Protein AF-A0A7J6R0K9-F1 (afdb_monomer)

Nearest PDB structures (foldseek):
  8i7r-assembly1_D5  TM=3.489E-01  e=8.851E+00  Mus musculus
  5nl1-assembly2_E  TM=2.745E-01  e=6.051E+00  Mus musculus

Radius of gyration: 22.39 Å; Cα contacts (8 Å, |Δi|>4): 127; chains: 1; bounding box: 61×30×69 Å

Sequence (198 aa):
VNQLEDTFRRAHLPITIKRLNIEKNDFPLGCPVARGTPTFVLYRGYSPKPEKLAEFRPRDIVDRIRTDLLHEHPGITLSEHLIRKWEGMVNQVSQRFQLLSQLIMWNTELEKSQMVLAGVSSSAPEAVRAMGKYLVMASSGDDKELFTTVVSEIMSADMKRTDLLDENIKYLNKEVMLAQRKRVFAGVILPVGTGDEC

Foldseek 3Di:
DLQVQVLCVVLVPPDDDDDDDVVVVPDDPQPDDDPDPPKDWADDPPDPHIDTDPDDQLVVVLVCCVPPVCVVPVVDDDDPVSNVVSVVVNVLVVLLVVLLVLLLVLVLLLVVLVCVVVVHDDDDDDPQPPPQPPPDDDDDDVSSSSSSVSNVVSVVVVVPDSDHSVVSSVVSVVSSVVSNVSSVVSVVVPPPDPPPDD

pLDDT: mean 77.6, std 16.26, range [36.72, 96.81]

Organism: Perkinsus olseni (NCBI:txid32597)

Secondary structure (DSSP, 8-state):
-HHHHHHHHHTT-S-------GGGT-PPTTPPPPSSSS--EE--TT-SS-EE-SS--HHHHHHHIIIIITTT-TT-PPPHHHHHHHHHHHHHHHHHHHHHHHHHHHHHHHHHHHHHHTTPPP---GGGTTSGGGT--S--HHHHHHHHHHHHHHHHHHHT----HHHHHHHHHHHHHHHHHHHHHHHHHS--------

Solvent-accessible surface area (backbone atoms only — not comparable to full-atom values): 12311 Å² total; per-residue (Å²): 106,60,48,56,50,56,49,27,61,77,68,68,46,100,65,83,85,82,89,77,51,75,92,73,65,69,69,61,91,74,61,74,90,70,93,60,84,87,67,54,70,49,75,62,86,88,55,92,69,57,46,70,50,92,68,91,46,69,58,61,54,55,51,41,50,60,59,58,60,36,64,77,35,87,91,60,80,83,52,70,69,58,54,53,50,55,58,50,47,43,56,49,52,54,50,42,52,52,40,51,53,47,34,40,50,32,48,40,55,34,51,55,53,50,32,62,76,68,72,54,82,89,83,83,76,85,84,65,69,83,77,43,81,8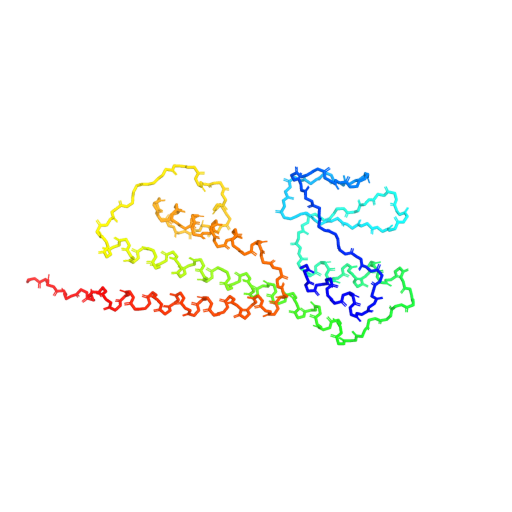5,77,75,78,91,68,59,78,68,57,48,53,52,44,28,51,44,45,52,53,53,50,56,57,56,71,69,60,82,65,42,63,68,58,46,44,54,49,41,53,51,51,32,55,50,36,48,50,53,34,54,53,53,56,67,70,46,72,78,74,78,82,84,75,135

Structure (mmCIF, N/CA/C/O backbone):
data_AF-A0A7J6R0K9-F1
#
_entry.id   AF-A0A7J6R0K9-F1
#
loop_
_atom_site.group_PDB
_atom_site.id
_atom_site.type_symbol
_atom_site.label_atom_id
_atom_site.label_alt_id
_atom_site.label_comp_id
_atom_site.label_asym_id
_atom_site.label_entity_id
_atom_site.label_seq_id
_atom_site.pdbx_PDB_ins_code
_atom_site.Cartn_x
_atom_site.Cartn_y
_atom_site.Cartn_z
_atom_site.occupancy
_atom_site.B_iso_or_equiv
_atom_site.auth_seq_id
_atom_site.auth_comp_id
_atom_site.auth_asym_id
_atom_site.auth_atom_id
_atom_site.pdbx_PDB_model_num
ATOM 1 N N . VAL A 1 1 ? -2.757 -1.407 5.204 1.00 84.00 1 VAL A N 1
ATOM 2 C CA . VAL A 1 1 ? -3.781 -2.354 5.718 1.00 84.00 1 VAL A CA 1
ATOM 3 C C . VAL A 1 1 ? -3.148 -3.531 6.450 1.00 84.00 1 VAL A C 1
ATOM 5 O O . VAL A 1 1 ? -3.347 -3.596 7.651 1.00 84.00 1 VAL A O 1
ATOM 8 N N . ASN A 1 2 ? -2.333 -4.380 5.804 1.00 89.06 2 ASN A N 1
ATOM 9 C CA . ASN A 1 2 ? -1.713 -5.558 6.452 1.00 89.06 2 ASN A CA 1
ATOM 10 C C . ASN A 1 2 ? -0.978 -5.210 7.757 1.00 89.06 2 ASN A C 1
ATOM 12 O O . ASN A 1 2 ? -1.174 -5.860 8.776 1.00 89.06 2 ASN A O 1
ATOM 16 N N . GLN A 1 3 ? -0.205 -4.118 7.748 1.00 90.19 3 GLN A N 1
ATOM 17 C CA . GLN A 1 3 ? 0.494 -3.634 8.940 1.00 90.19 3 GLN A CA 1
ATOM 18 C C . GLN A 1 3 ? -0.451 -3.246 10.088 1.00 90.19 3 GLN A C 1
ATOM 20 O O . GLN A 1 3 ? -0.129 -3.505 11.245 1.00 90.19 3 GLN A O 1
ATOM 25 N N . LEU A 1 4 ? -1.601 -2.628 9.793 1.00 89.00 4 LEU A N 1
ATOM 26 C CA . LEU A 1 4 ? -2.586 -2.271 10.821 1.00 89.00 4 LEU A CA 1
ATOM 27 C C . LEU A 1 4 ? -3.203 -3.534 11.419 1.00 89.00 4 LEU A C 1
ATOM 29 O O . LEU A 1 4 ? -3.254 -3.662 12.633 1.00 89.00 4 LEU A O 1
ATOM 33 N N . GLU A 1 5 ? -3.587 -4.488 10.573 1.00 89.50 5 GLU A N 1
ATOM 34 C CA . GLU A 1 5 ? -4.171 -5.755 11.009 1.00 89.50 5 GLU A CA 1
ATOM 35 C C . GLU A 1 5 ? -3.209 -6.570 11.890 1.00 89.50 5 GLU A C 1
ATOM 37 O O . GLU A 1 5 ? -3.594 -7.026 12.965 1.00 89.50 5 GLU A O 1
ATOM 42 N N . ASP A 1 6 ? -1.937 -6.692 11.488 1.00 90.75 6 ASP A N 1
ATOM 43 C CA . ASP A 1 6 ? -0.892 -7.316 12.311 1.00 90.75 6 ASP A CA 1
ATOM 44 C C . ASP A 1 6 ? -0.743 -6.606 13.662 1.00 90.75 6 ASP A C 1
ATOM 46 O O . ASP A 1 6 ? -0.650 -7.246 14.710 1.00 90.75 6 ASP A O 1
ATOM 50 N N . THR A 1 7 ? -0.788 -5.275 13.650 1.00 89.38 7 THR A N 1
ATOM 51 C CA . THR A 1 7 ? -0.631 -4.477 14.862 1.00 89.38 7 THR A CA 1
ATOM 52 C C . THR A 1 7 ? -1.823 -4.629 15.811 1.00 89.38 7 THR A C 1
ATOM 54 O O . THR A 1 7 ? -1.618 -4.792 17.011 1.00 89.38 7 THR A O 1
ATOM 57 N N . PHE A 1 8 ? -3.053 -4.645 15.291 1.00 89.44 8 PHE A N 1
ATOM 58 C CA . PHE A 1 8 ? -4.262 -4.878 16.087 1.00 89.44 8 PHE A CA 1
ATOM 59 C C . PHE A 1 8 ? -4.249 -6.265 16.719 1.00 89.44 8 PHE A C 1
ATOM 61 O O . PHE A 1 8 ? -4.521 -6.395 17.909 1.00 89.44 8 PHE A O 1
ATOM 68 N N . ARG A 1 9 ? -3.853 -7.284 15.947 1.00 89.44 9 ARG A N 1
ATOM 69 C CA . ARG A 1 9 ? -3.738 -8.665 16.422 1.00 89.44 9 ARG A CA 1
ATOM 70 C C . ARG A 1 9 ? -2.738 -8.786 17.571 1.00 89.44 9 ARG A C 1
ATOM 72 O O . ARG A 1 9 ? -3.071 -9.353 18.603 1.00 89.44 9 ARG A O 1
ATOM 79 N N . ARG A 1 10 ? -1.531 -8.225 17.424 1.00 88.62 10 ARG A N 1
ATOM 80 C CA . ARG A 1 10 ? -0.481 -8.274 18.466 1.00 88.62 10 ARG A CA 1
ATOM 81 C C . ARG A 1 10 ? -0.867 -7.513 19.731 1.00 88.62 10 ARG A C 1
ATOM 83 O O . ARG A 1 10 ? -0.544 -7.949 20.830 1.00 88.62 10 ARG A O 1
ATOM 90 N N . ALA A 1 11 ? -1.548 -6.382 19.570 1.00 86.56 11 ALA A N 1
ATOM 91 C CA . ALA A 1 11 ? -2.022 -5.560 20.677 1.00 86.56 11 ALA A CA 1
ATOM 92 C C . ALA A 1 11 ? -3.375 -6.027 21.247 1.00 86.56 11 ALA A C 1
ATOM 94 O O . ALA A 1 11 ? -3.888 -5.381 22.153 1.00 86.56 11 ALA A O 1
ATOM 95 N N . HIS A 1 12 ? -3.942 -7.131 20.739 1.00 86.75 12 HIS A N 1
ATOM 96 C CA . HIS A 1 12 ? -5.244 -7.673 21.145 1.00 86.75 12 HIS A CA 1
ATOM 97 C C . HIS A 1 12 ? -6.371 -6.625 21.115 1.00 86.75 12 HIS A C 1
ATOM 99 O O . HIS A 1 12 ? -7.259 -6.615 21.967 1.00 86.75 12 HIS A O 1
ATOM 105 N N . LEU A 1 13 ? -6.336 -5.726 20.126 1.00 85.44 13 LEU A N 1
ATOM 106 C CA . LEU A 1 13 ? -7.374 -4.714 19.960 1.00 85.44 13 LEU A CA 1
ATOM 107 C C . LEU A 1 13 ? -8.646 -5.364 19.391 1.00 85.44 13 LEU A C 1
ATOM 109 O O . LEU A 1 13 ? -8.544 -6.162 18.456 1.00 85.44 13 LEU A O 1
ATOM 113 N N . PRO A 1 14 ? -9.850 -4.987 19.860 1.00 84.62 14 PRO A N 1
ATOM 114 C CA . PRO A 1 14 ? -11.134 -5.510 19.390 1.00 84.62 14 PRO A CA 1
ATOM 115 C C . PRO A 1 14 ? -11.538 -4.891 18.041 1.00 84.62 14 PRO A C 1
ATOM 117 O O . PRO A 1 14 ? -12.702 -4.597 17.790 1.00 84.62 14 PRO A O 1
ATOM 120 N N . ILE A 1 15 ? -10.565 -4.658 17.161 1.00 84.94 15 ILE A N 1
ATOM 121 C CA . ILE A 1 15 ? -10.745 -4.018 15.863 1.00 84.94 15 ILE A CA 1
ATOM 122 C C . ILE A 1 15 ? -10.361 -5.029 14.794 1.00 84.94 15 ILE A C 1
ATOM 124 O O . ILE A 1 15 ? -9.254 -5.563 14.783 1.00 84.94 15 ILE A O 1
ATOM 128 N N . THR A 1 16 ? -11.276 -5.269 13.859 1.00 86.44 16 THR A N 1
ATOM 129 C CA . THR A 1 16 ? -11.044 -6.148 12.711 1.00 86.44 16 THR A CA 1
ATOM 130 C C . THR A 1 16 ? -11.110 -5.339 11.426 1.00 86.44 16 THR A C 1
ATOM 132 O O . THR A 1 16 ? -12.044 -4.566 11.223 1.00 86.44 16 THR A O 1
ATOM 135 N N . ILE A 1 17 ? -10.146 -5.548 10.530 1.00 87.75 17 ILE A N 1
ATOM 136 C CA . ILE A 1 17 ? -10.197 -5.006 9.171 1.00 87.75 17 ILE A CA 1
ATOM 137 C C . ILE A 1 17 ? -10.654 -6.122 8.233 1.00 87.75 17 ILE A C 1
ATOM 139 O O . ILE A 1 17 ? -10.075 -7.204 8.229 1.00 87.75 17 ILE A O 1
ATOM 143 N N . LYS A 1 18 ? -11.674 -5.854 7.414 1.00 86.19 18 LYS A N 1
ATOM 144 C CA . LYS A 1 18 ? -12.104 -6.747 6.331 1.00 86.19 18 LYS A CA 1
ATOM 145 C C . LYS A 1 18 ? -11.930 -6.050 4.986 1.00 86.19 18 LYS A C 1
ATOM 147 O O . LYS A 1 18 ? -12.270 -4.878 4.846 1.00 86.19 18 LYS A O 1
ATOM 152 N N . ARG A 1 19 ? -11.400 -6.776 4.001 1.00 86.06 19 ARG A N 1
ATOM 153 C CA . ARG A 1 19 ? -11.346 -6.343 2.599 1.00 86.06 19 ARG A CA 1
ATOM 154 C C . ARG A 1 19 ? -12.540 -6.956 1.875 1.00 86.06 19 ARG A C 1
ATOM 156 O O . ARG A 1 19 ? -12.683 -8.173 1.901 1.00 86.06 19 ARG A O 1
ATOM 163 N N . LEU A 1 20 ? -13.374 -6.122 1.266 1.00 82.06 20 LEU A N 1
ATOM 164 C CA . LEU A 1 20 ? -14.523 -6.560 0.471 1.00 82.06 20 LEU A CA 1
ATOM 165 C C . LEU A 1 20 ? -14.141 -6.556 -1.007 1.00 82.06 20 LEU A C 1
ATOM 167 O O . LEU A 1 20 ? -13.427 -5.650 -1.451 1.00 82.06 20 LEU A O 1
ATOM 171 N N . ASN A 1 21 ? -14.580 -7.569 -1.751 1.00 75.62 21 ASN A N 1
ATOM 172 C CA . ASN A 1 21 ? -14.289 -7.682 -3.172 1.00 75.62 21 ASN A CA 1
ATOM 173 C C . ASN A 1 21 ? -15.494 -7.187 -3.978 1.00 75.62 21 ASN A C 1
ATOM 175 O O . ASN A 1 21 ? -16.534 -7.838 -4.045 1.00 75.62 21 ASN A O 1
ATOM 179 N N . ILE A 1 22 ? -15.310 -6.051 -4.652 1.00 75.25 22 ILE A N 1
ATOM 180 C CA . ILE A 1 22 ? -16.361 -5.424 -5.456 1.00 75.25 22 ILE A CA 1
ATOM 181 C C . ILE A 1 22 ? -16.856 -6.348 -6.575 1.00 75.25 22 ILE A C 1
ATOM 183 O O . ILE A 1 22 ? -18.056 -6.404 -6.818 1.00 75.25 22 ILE A O 1
ATOM 187 N N . GLU A 1 23 ? -15.968 -7.114 -7.211 1.00 76.12 23 GLU A N 1
ATOM 188 C CA . GLU A 1 23 ? -16.322 -8.025 -8.310 1.00 76.12 23 GLU A CA 1
ATOM 189 C C . GLU A 1 23 ? -17.207 -9.183 -7.839 1.00 76.12 23 GLU A C 1
ATOM 191 O O . GLU A 1 23 ? -18.012 -9.704 -8.606 1.00 76.12 23 GLU A O 1
ATOM 196 N N . LYS A 1 24 ? -17.083 -9.573 -6.566 1.00 78.81 24 LYS A N 1
ATOM 197 C CA . LYS A 1 24 ? -17.898 -10.633 -5.958 1.00 78.81 24 LYS A CA 1
ATOM 198 C C . LYS A 1 24 ? -19.215 -10.119 -5.377 1.00 78.81 24 LYS A C 1
ATOM 200 O O . LYS A 1 24 ? -20.042 -10.938 -4.985 1.00 78.81 24 LYS A O 1
ATOM 205 N N . ASN A 1 25 ? -19.407 -8.797 -5.322 1.00 71.38 25 ASN A N 1
ATOM 206 C CA . ASN A 1 25 ? -20.572 -8.139 -4.728 1.00 71.38 25 ASN A CA 1
ATOM 207 C C . ASN A 1 25 ? -20.888 -8.647 -3.301 1.00 71.38 25 ASN A C 1
ATOM 209 O O . ASN A 1 25 ? -22.048 -8.771 -2.912 1.00 71.38 25 ASN A O 1
ATOM 213 N N . ASP A 1 26 ? -19.850 -8.963 -2.518 1.00 72.38 26 ASP A N 1
ATOM 214 C CA . ASP A 1 26 ? -19.933 -9.624 -1.205 1.00 72.38 26 ASP A CA 1
ATOM 215 C C . ASP A 1 26 ? -20.188 -8.649 -0.039 1.00 72.38 26 ASP A C 1
ATOM 217 O O . ASP A 1 26 ? -19.694 -8.821 1.079 1.00 72.38 26 ASP A O 1
ATOM 221 N N . PHE A 1 27 ? -20.968 -7.597 -0.292 1.00 81.19 27 PHE A N 1
ATOM 222 C CA . PHE A 1 27 ? -21.161 -6.517 0.667 1.00 81.19 27 PHE A CA 1
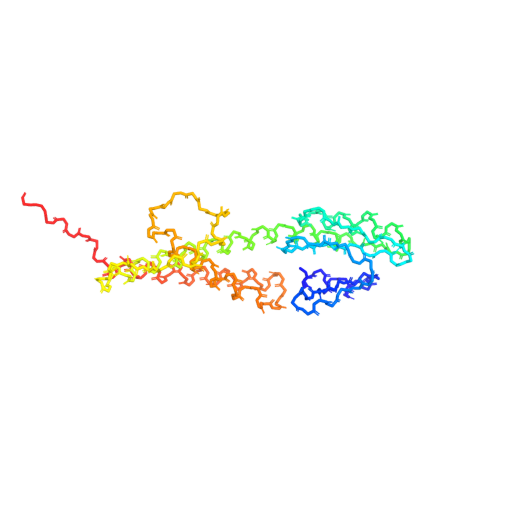ATOM 223 C C . PHE A 1 27 ? -22.139 -6.900 1.789 1.00 81.19 27 PHE A C 1
ATOM 225 O O . PHE A 1 27 ? -23.205 -7.459 1.522 1.00 81.19 27 PHE A O 1
ATOM 232 N N . PRO A 1 28 ? -21.835 -6.552 3.053 1.00 79.06 28 PRO A N 1
ATOM 233 C CA . PRO A 1 28 ? -22.777 -6.740 4.147 1.00 79.06 28 PRO A CA 1
ATOM 234 C C . PRO A 1 28 ? -24.011 -5.842 3.974 1.00 79.06 28 PRO A C 1
ATOM 236 O O . PRO A 1 28 ? -23.965 -4.796 3.317 1.00 79.06 28 PRO A O 1
ATOM 239 N N . LEU A 1 29 ? -25.117 -6.234 4.610 1.00 76.56 29 LEU A N 1
ATOM 240 C CA . LEU A 1 29 ? -26.354 -5.457 4.600 1.00 76.56 29 LEU A CA 1
ATOM 241 C C . LEU A 1 29 ? -26.093 -4.026 5.104 1.00 76.56 29 LEU A C 1
ATOM 243 O O . LEU A 1 29 ? -25.420 -3.825 6.114 1.00 76.56 29 LEU A O 1
ATOM 247 N N . GLY A 1 30 ? -26.621 -3.027 4.395 1.00 78.88 30 GLY A N 1
ATOM 248 C CA . GLY A 1 30 ? -26.430 -1.618 4.747 1.00 78.88 30 GLY A CA 1
ATOM 249 C C . GLY A 1 30 ? -25.066 -1.037 4.360 1.00 78.88 30 GLY A C 1
ATOM 250 O O . GLY A 1 30 ? -24.802 0.118 4.698 1.00 78.88 30 GLY A O 1
ATOM 251 N N . CYS A 1 31 ? -24.213 -1.781 3.639 1.00 81.81 31 CYS A N 1
ATOM 252 C CA . CYS A 1 31 ? -22.949 -1.249 3.140 1.00 81.81 31 CYS A CA 1
ATOM 253 C C . CYS A 1 31 ? -23.182 -0.000 2.269 1.00 81.81 31 CYS A C 1
ATOM 255 O O . CYS A 1 31 ? -23.972 -0.053 1.322 1.00 81.81 31 CYS A O 1
ATOM 257 N N . PRO A 1 32 ? -22.503 1.130 2.545 1.00 83.12 32 PRO A N 1
ATOM 258 C CA . PRO A 1 32 ? -22.674 2.341 1.761 1.00 83.12 32 PRO A CA 1
ATOM 259 C C . PRO A 1 32 ? -22.228 2.126 0.316 1.00 83.12 32 PRO A C 1
ATOM 261 O O . PRO A 1 32 ? -21.222 1.464 0.057 1.00 83.12 32 PRO A O 1
ATOM 264 N N . VAL A 1 33 ? -22.925 2.765 -0.625 1.00 80.06 33 VAL A N 1
ATOM 265 C CA . VAL A 1 33 ? -22.540 2.725 -2.039 1.00 80.06 33 VAL A CA 1
ATOM 266 C C . VAL A 1 33 ? -21.169 3.394 -2.220 1.00 80.06 33 VAL A C 1
ATOM 268 O O . VAL A 1 33 ? -20.967 4.587 -1.941 1.00 80.06 33 VAL A O 1
ATOM 271 N N . ALA A 1 34 ? -20.205 2.616 -2.703 1.00 75.81 34 ALA A N 1
ATOM 272 C CA . ALA A 1 34 ? -18.881 3.076 -3.098 1.00 75.81 34 ALA A CA 1
ATOM 273 C C . ALA A 1 34 ? -18.858 3.321 -4.613 1.00 75.81 34 ALA A C 1
ATOM 275 O O . ALA A 1 34 ? -19.316 2.485 -5.382 1.00 75.81 34 ALA A O 1
ATOM 276 N N . ARG A 1 35 ? -18.339 4.477 -5.047 1.00 73.81 35 ARG A N 1
ATOM 277 C CA . ARG A 1 35 ? -18.194 4.830 -6.476 1.00 73.81 35 ARG A CA 1
ATOM 278 C C . ARG A 1 35 ? -16.746 4.727 -6.972 1.00 73.81 35 ARG A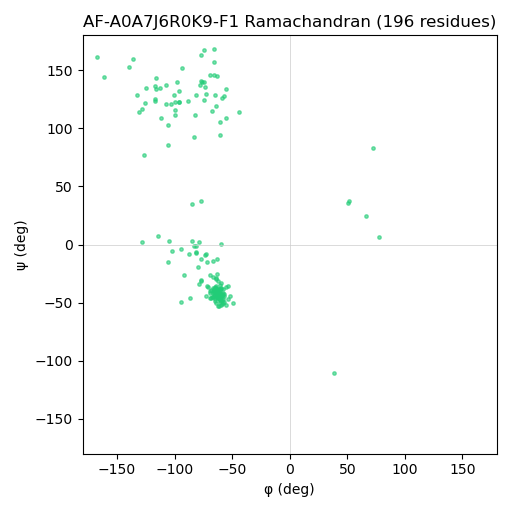 C 1
ATOM 280 O O . ARG A 1 35 ? -16.472 5.067 -8.113 1.00 73.81 35 ARG A O 1
ATOM 287 N N . GLY A 1 36 ? -15.825 4.291 -6.113 1.00 71.81 36 GLY A N 1
ATOM 288 C CA . GLY A 1 36 ? -14.404 4.184 -6.426 1.00 71.81 36 GLY A CA 1
ATOM 289 C C . GLY A 1 36 ? -13.639 3.385 -5.376 1.00 71.81 36 GLY A C 1
ATOM 290 O O . GLY A 1 36 ? -14.109 3.193 -4.251 1.00 71.81 36 GLY A O 1
ATOM 291 N N . THR A 1 37 ? -12.456 2.913 -5.754 1.00 73.44 37 THR A N 1
ATOM 292 C CA . THR A 1 37 ? -11.541 2.159 -4.891 1.00 73.44 37 THR A CA 1
ATOM 293 C C . THR A 1 37 ? -10.232 2.916 -4.677 1.00 73.44 37 THR A C 1
ATOM 295 O O . THR A 1 37 ? -9.725 3.492 -5.637 1.00 73.44 37 THR A O 1
ATOM 298 N N . PRO A 1 38 ? -9.635 2.851 -3.473 1.00 78.69 38 PRO A N 1
ATOM 299 C CA . PRO A 1 38 ? -10.172 2.212 -2.270 1.00 78.69 38 PRO A CA 1
ATOM 300 C C . PRO A 1 38 ? -11.247 3.081 -1.586 1.00 78.69 38 PRO A C 1
ATOM 302 O O . PRO A 1 38 ? -11.097 4.293 -1.480 1.00 78.69 38 PRO A O 1
ATOM 305 N N . THR A 1 39 ? -12.315 2.457 -1.077 1.00 83.25 39 THR A N 1
ATOM 306 C CA . THR A 1 39 ? -13.287 3.095 -0.166 1.00 83.25 39 THR A CA 1
ATOM 307 C C . THR A 1 39 ? -13.174 2.434 1.203 1.00 83.25 39 THR A C 1
ATOM 309 O O . THR A 1 39 ? -13.147 1.208 1.293 1.00 83.25 39 THR A O 1
ATOM 312 N N . PHE A 1 40 ? 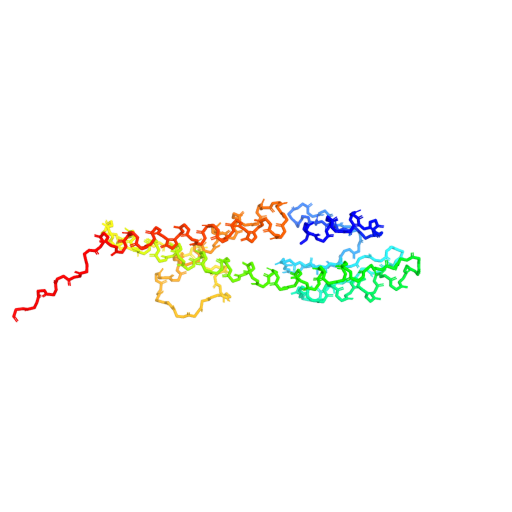-13.138 3.236 2.267 1.00 85.81 40 PHE A N 1
ATOM 313 C CA . PHE A 1 40 ? -13.106 2.745 3.642 1.00 85.81 40 PHE A CA 1
ATOM 314 C C . PHE A 1 40 ? -14.457 2.982 4.313 1.00 85.81 40 PHE A C 1
ATOM 316 O O . PHE A 1 40 ? -15.076 4.035 4.152 1.00 85.81 40 PHE A O 1
ATOM 323 N N . VAL A 1 41 ? -14.919 1.984 5.060 1.00 86.06 41 VAL A N 1
ATOM 324 C CA . VAL A 1 41 ? -16.197 2.024 5.769 1.00 86.06 41 VAL A CA 1
ATOM 325 C C . VAL A 1 41 ? -15.969 1.541 7.191 1.00 86.06 41 VAL A C 1
ATOM 327 O O . VAL A 1 41 ? -15.392 0.475 7.403 1.00 86.06 41 VAL A O 1
ATOM 330 N N . LEU A 1 42 ? -16.421 2.334 8.155 1.00 84.75 42 LEU A N 1
ATOM 331 C CA . LEU A 1 42 ? -16.357 2.026 9.572 1.00 84.75 42 LEU A CA 1
ATOM 332 C C . LEU A 1 42 ? -17.686 1.418 10.028 1.00 84.75 42 LEU A C 1
ATOM 334 O O . LEU A 1 42 ? -18.743 2.038 9.903 1.00 84.75 42 LEU A O 1
ATOM 338 N N . TYR A 1 43 ? -17.614 0.213 10.587 1.00 83.62 43 TYR A N 1
ATOM 339 C CA . TYR A 1 43 ? -18.737 -0.458 11.237 1.00 83.62 43 TYR A CA 1
ATOM 340 C C . TYR A 1 43 ? -18.506 -0.441 12.748 1.00 83.62 43 TYR A C 1
ATOM 342 O O . TYR A 1 43 ? -17.504 -0.975 13.220 1.00 83.62 43 TYR A O 1
ATOM 350 N N . ARG A 1 44 ? -19.433 0.158 13.501 1.00 80.12 44 ARG A N 1
ATOM 351 C CA . ARG A 1 44 ? -19.409 0.188 14.971 1.00 80.12 44 ARG A CA 1
ATOM 352 C C . ARG A 1 44 ? -20.459 -0.778 15.515 1.00 80.12 44 ARG A C 1
ATOM 354 O O . ARG A 1 44 ? -21.585 -0.358 15.751 1.00 80.12 44 ARG A O 1
ATOM 361 N N . GLY A 1 45 ? -20.120 -2.062 15.655 1.00 74.31 45 GLY A N 1
ATOM 362 C CA . GLY A 1 45 ? -20.967 -3.084 16.295 1.00 74.31 45 GLY A CA 1
ATOM 363 C C . GLY A 1 45 ? -22.471 -2.964 15.989 1.00 74.31 45 GLY A C 1
ATOM 364 O O . GLY A 1 45 ? -22.893 -3.193 14.860 1.00 74.31 45 GLY A O 1
ATOM 365 N N . TYR A 1 46 ? -23.257 -2.582 17.003 1.00 65.00 46 TYR A N 1
ATOM 366 C CA . TYR A 1 46 ? -24.722 -2.453 16.956 1.00 65.00 46 TYR A CA 1
ATOM 367 C C . TYR A 1 46 ? -25.253 -1.172 16.283 1.00 65.00 46 TYR A C 1
ATOM 369 O O . TYR A 1 46 ? -26.464 -0.955 16.256 1.00 65.00 46 TYR A O 1
ATOM 377 N N . SER A 1 47 ? -24.388 -0.302 15.753 1.00 67.50 47 SER A N 1
ATOM 378 C CA . SER A 1 47 ? -24.828 0.901 15.046 1.00 67.50 47 SER A CA 1
ATOM 379 C C . SER A 1 47 ? -25.582 0.526 13.765 1.00 67.50 47 SER A C 1
ATOM 381 O O . SER A 1 47 ? -25.050 -0.218 12.936 1.00 67.50 47 SER A O 1
ATOM 383 N N . PRO A 1 48 ? -26.789 1.076 13.543 1.00 64.88 48 PRO A N 1
ATOM 384 C CA . PRO A 1 48 ? -27.617 0.717 12.398 1.00 64.88 48 PRO A CA 1
ATOM 385 C C . PRO A 1 48 ? -27.079 1.263 11.070 1.00 64.88 48 PRO A C 1
ATOM 387 O O . PRO A 1 48 ? -27.527 0.822 10.013 1.00 64.88 48 PRO A O 1
ATOM 390 N N . LYS A 1 49 ? -26.148 2.232 11.090 1.00 80.75 49 LYS A N 1
ATOM 391 C CA . LYS A 1 49 ? -25.637 2.862 9.870 1.00 80.75 49 LYS A CA 1
ATOM 392 C C . LYS A 1 49 ? -24.107 2.897 9.853 1.00 80.75 49 LYS A C 1
ATOM 394 O O . LYS A 1 49 ? -23.515 3.616 10.661 1.00 80.75 49 LYS A O 1
ATOM 399 N N . PRO A 1 50 ? -23.457 2.164 8.933 1.00 84.44 50 PRO A N 1
ATOM 400 C CA . PRO A 1 50 ? -22.018 2.264 8.749 1.00 84.44 50 PRO A CA 1
ATOM 401 C C . PRO A 1 50 ? -21.609 3.641 8.229 1.00 84.44 50 PRO A C 1
ATOM 403 O O . PRO A 1 50 ? -22.311 4.277 7.437 1.00 84.44 50 P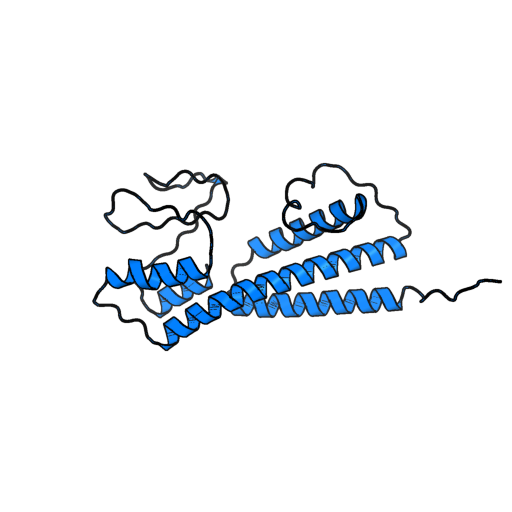RO A O 1
ATOM 406 N N . GLU A 1 51 ? -20.437 4.087 8.664 1.00 85.19 51 GLU A N 1
ATOM 407 C CA . GLU A 1 51 ? -19.902 5.398 8.331 1.00 85.19 51 GLU A CA 1
ATOM 408 C C . GLU A 1 51 ? -18.887 5.270 7.193 1.00 85.19 51 GLU A C 1
ATOM 410 O O . GLU A 1 51 ? -17.845 4.628 7.327 1.00 85.19 51 GLU A O 1
ATOM 415 N N . LYS A 1 52 ? -19.194 5.874 6.044 1.00 85.50 52 LYS A N 1
ATOM 416 C CA . LYS A 1 52 ? -18.275 5.924 4.906 1.00 85.50 52 LYS A CA 1
ATOM 417 C C . LYS A 1 52 ? -17.257 7.042 5.112 1.00 85.50 52 LYS A C 1
ATOM 419 O O . LYS A 1 52 ? -17.635 8.195 5.299 1.00 85.50 52 LYS A O 1
ATOM 424 N N . LEU A 1 53 ? -15.979 6.710 4.980 1.00 81.69 53 LEU A N 1
ATOM 425 C CA . LEU A 1 53 ? -14.911 7.698 4.887 1.00 81.69 53 LEU A CA 1
ATOM 426 C C . LEU A 1 53 ? -14.938 8.342 3.499 1.00 81.69 53 LEU A C 1
ATOM 428 O O . LEU A 1 53 ? -14.898 7.641 2.486 1.00 81.69 53 LEU A O 1
ATOM 432 N N . ALA A 1 54 ? -15.039 9.672 3.462 1.00 74.69 54 ALA A N 1
ATOM 433 C CA . ALA A 1 54 ? -15.131 10.428 2.214 1.00 74.69 54 ALA A CA 1
ATOM 434 C C . ALA A 1 54 ? -13.859 10.294 1.358 1.00 74.69 54 ALA A C 1
ATOM 436 O O . ALA A 1 54 ? -13.961 10.135 0.145 1.00 74.69 54 ALA A O 1
ATOM 437 N N . GLU A 1 55 ? -12.684 10.292 1.995 1.00 75.94 55 GLU A N 1
ATOM 438 C CA . GLU A 1 55 ? -11.379 10.158 1.345 1.00 75.94 55 GLU A CA 1
ATOM 439 C C . GLU A 1 55 ? -10.448 9.252 2.155 1.00 75.94 55 GLU A C 1
ATOM 441 O O . GLU A 1 55 ? -10.548 9.151 3.380 1.00 75.94 55 GLU A O 1
ATOM 446 N N . PHE A 1 56 ? -9.508 8.603 1.466 1.00 76.94 56 PHE A N 1
ATOM 447 C CA . PHE A 1 56 ? -8.416 7.907 2.131 1.00 76.94 56 PHE A CA 1
ATOM 448 C C . PHE A 1 56 ? -7.309 8.895 2.486 1.00 76.94 56 PHE A C 1
ATOM 450 O O . PHE A 1 56 ? -6.580 9.366 1.613 1.00 76.94 56 PHE A O 1
ATOM 457 N N . ARG A 1 57 ? -7.132 9.141 3.782 1.00 84.25 57 ARG A N 1
ATOM 458 C CA . ARG A 1 57 ? -5.949 9.811 4.318 1.00 84.25 57 ARG A CA 1
ATOM 459 C C . ARG A 1 57 ? -5.346 8.919 5.402 1.00 84.25 57 ARG A C 1
ATOM 461 O O . ARG A 1 57 ? -6.047 8.581 6.357 1.00 84.25 57 ARG A O 1
ATOM 468 N N . PRO A 1 58 ? -4.069 8.505 5.281 1.00 86.12 58 PRO A N 1
ATOM 469 C CA . PRO A 1 58 ? -3.454 7.612 6.262 1.00 86.12 58 PRO A CA 1
ATOM 470 C C . PRO A 1 58 ? -3.530 8.150 7.695 1.00 86.12 58 PRO A C 1
ATOM 472 O O . PRO A 1 58 ? -3.752 7.376 8.624 1.00 86.12 58 PRO A O 1
ATOM 475 N N . ARG A 1 59 ? -3.393 9.473 7.863 1.00 88.12 59 ARG A N 1
ATOM 476 C CA . ARG A 1 59 ? -3.499 10.145 9.161 1.00 88.12 59 ARG A CA 1
ATOM 477 C C . ARG A 1 59 ? -4.905 10.024 9.755 1.00 88.12 59 ARG A C 1
ATOM 479 O O . ARG A 1 59 ? -5.025 9.591 10.895 1.00 88.12 59 ARG A O 1
ATOM 486 N N . ASP A 1 60 ? -5.945 10.282 8.964 1.00 86.88 60 ASP A N 1
ATOM 487 C CA . ASP A 1 60 ? -7.344 10.200 9.407 1.00 86.88 60 ASP A CA 1
ATOM 488 C C . ASP A 1 60 ? -7.715 8.798 9.909 1.00 86.88 60 ASP A C 1
ATOM 490 O O . ASP A 1 60 ? -8.502 8.665 10.843 1.00 86.88 60 ASP A O 1
ATOM 494 N N . ILE A 1 61 ? -7.135 7.740 9.327 1.00 84.56 61 ILE A N 1
ATOM 495 C CA . ILE A 1 61 ? -7.333 6.368 9.816 1.00 84.56 61 ILE A CA 1
ATOM 496 C C . ILE A 1 61 ? -6.747 6.206 11.219 1.00 84.56 61 ILE A C 1
ATOM 498 O O . ILE A 1 61 ? -7.424 5.681 12.100 1.00 84.56 61 ILE A O 1
ATOM 502 N N . VAL A 1 62 ? -5.503 6.646 11.428 1.00 86.06 62 VAL A N 1
ATOM 503 C CA . VAL A 1 62 ? -4.831 6.558 12.734 1.00 86.06 62 VAL A CA 1
ATOM 504 C C . VAL A 1 62 ? -5.581 7.377 13.780 1.00 86.06 62 VAL A C 1
ATOM 506 O O . VAL A 1 62 ? -5.847 6.875 14.873 1.00 86.06 62 VAL A O 1
ATOM 509 N N . ASP A 1 63 ? -5.968 8.604 13.434 1.00 85.75 63 ASP A N 1
ATOM 510 C CA . ASP A 1 63 ? -6.676 9.489 14.352 1.00 85.75 63 ASP A CA 1
ATOM 511 C C . ASP A 1 63 ? -8.053 8.917 14.716 1.00 85.75 63 ASP A C 1
ATOM 513 O O . ASP A 1 63 ? -8.355 8.849 15.902 1.00 85.75 63 ASP A O 1
ATOM 517 N N . ARG A 1 64 ? -8.823 8.377 13.760 1.00 82.81 64 ARG A N 1
ATOM 518 C CA . ARG A 1 64 ? -10.114 7.719 14.046 1.00 82.81 64 ARG A CA 1
ATOM 519 C C . ARG A 1 64 ? -9.995 6.468 14.901 1.00 82.81 64 ARG A C 1
ATOM 521 O O . ARG A 1 64 ? -10.852 6.229 15.747 1.00 82.81 64 ARG A O 1
ATOM 528 N N . ILE A 1 65 ? -8.957 5.652 14.707 1.00 81.56 65 ILE A N 1
ATOM 529 C CA . ILE A 1 65 ? -8.725 4.504 15.595 1.00 81.56 65 ILE A CA 1
ATOM 530 C C . ILE A 1 65 ? -8.512 5.004 17.029 1.00 81.56 65 ILE A C 1
ATOM 532 O O . ILE A 1 65 ? -9.071 4.439 17.966 1.00 81.56 65 ILE A O 1
ATOM 536 N N . ARG A 1 66 ? -7.743 6.086 17.193 1.00 79.38 66 ARG A N 1
ATOM 537 C CA . ARG A 1 66 ? -7.443 6.685 18.496 1.00 79.38 66 ARG A CA 1
ATOM 538 C C . ARG A 1 66 ? -8.660 7.343 19.149 1.00 79.38 66 ARG A C 1
ATOM 540 O O . ARG A 1 66 ? -8.861 7.149 20.342 1.00 79.38 66 ARG A O 1
ATOM 547 N N . THR A 1 67 ? -9.427 8.135 18.404 1.00 77.06 67 THR A N 1
ATOM 548 C CA . THR A 1 67 ? -10.522 8.950 18.952 1.00 77.06 67 THR A CA 1
ATOM 549 C C . THR A 1 67 ? -11.828 8.188 19.039 1.00 77.06 67 THR A C 1
ATOM 551 O O . THR A 1 67 ? -12.490 8.247 20.066 1.00 77.06 67 THR A O 1
ATOM 554 N N . ASP A 1 68 ? -12.196 7.468 17.984 1.00 72.88 68 ASP A N 1
ATOM 555 C CA . ASP A 1 68 ? -13.553 6.946 17.849 1.00 72.88 68 ASP A CA 1
ATOM 556 C C . ASP A 1 68 ? -13.623 5.522 18.388 1.00 72.88 68 ASP A C 1
ATOM 558 O O . ASP A 1 68 ? -14.485 5.194 19.193 1.00 72.88 68 ASP A O 1
ATOM 562 N N . LEU A 1 69 ? -12.694 4.664 17.962 1.00 71.25 69 LEU A N 1
ATOM 563 C CA . LEU A 1 69 ? -12.778 3.236 18.263 1.00 71.25 69 LEU A CA 1
ATOM 564 C C . LEU A 1 69 ? -12.325 2.896 19.680 1.00 71.25 69 LEU A C 1
ATOM 566 O O . LEU A 1 69 ? -12.858 1.975 20.283 1.00 71.25 69 LEU A O 1
ATOM 570 N N . LEU A 1 70 ? -11.343 3.611 20.225 1.00 71.12 70 LEU A N 1
ATOM 571 C CA . LEU A 1 70 ? -10.792 3.283 21.542 1.00 71.12 70 LEU A CA 1
ATOM 572 C C . LEU A 1 70 ? -11.476 4.024 22.687 1.00 71.12 70 LEU A C 1
ATOM 574 O O . LEU A 1 70 ? -11.545 3.485 23.787 1.00 71.12 70 LEU A O 1
ATOM 578 N N . HIS A 1 71 ? -12.057 5.200 22.435 1.00 68.94 71 HIS A N 1
ATOM 579 C CA . HIS A 1 71 ? -12.877 5.893 23.432 1.00 68.94 71 HIS A CA 1
ATOM 580 C C . HIS A 1 71 ? -14.143 5.092 23.793 1.00 68.94 71 HIS A C 1
ATOM 582 O O . HIS A 1 71 ? -14.617 5.144 24.924 1.00 68.94 71 HIS A O 1
ATOM 588 N N . GLU A 1 72 ? -14.661 4.292 22.857 1.00 69.31 72 GLU A N 1
ATOM 589 C CA . GLU A 1 72 ? -15.775 3.360 23.085 1.00 69.31 72 GLU A CA 1
ATOM 590 C C . GLU A 1 72 ? -15.366 2.114 23.907 1.00 69.31 72 GLU A C 1
ATOM 592 O O . GLU A 1 72 ? -16.226 1.357 24.362 1.00 69.31 72 GLU A O 1
ATOM 597 N N . HIS A 1 73 ? -14.066 1.913 24.161 1.00 73.62 73 HIS A N 1
ATOM 598 C CA . HIS A 1 73 ? -13.517 0.776 24.903 1.00 73.62 73 HIS A CA 1
ATOM 599 C C . HIS A 1 73 ? -12.623 1.235 26.072 1.00 73.62 73 HIS A C 1
ATOM 601 O O . HIS A 1 73 ? -11.399 1.102 26.006 1.00 73.62 73 HIS A O 1
ATOM 607 N N . PRO A 1 74 ? -13.207 1.701 27.196 1.00 67.31 74 PRO A N 1
ATOM 608 C CA . PRO A 1 74 ? -12.465 2.306 28.313 1.00 67.31 74 PRO A CA 1
ATOM 609 C C . PRO A 1 74 ? -11.475 1.362 29.022 1.00 67.31 74 PRO A C 1
ATOM 611 O O . PRO A 1 74 ? -10.636 1.821 29.790 1.00 67.31 74 PRO A O 1
ATOM 614 N N . GLY A 1 75 ? -11.539 0.051 28.764 1.00 72.00 75 GLY A N 1
ATOM 615 C CA . GLY A 1 75 ? -10.568 -0.933 29.256 1.00 72.00 75 GLY A CA 1
ATOM 616 C C . GLY A 1 75 ? -9.295 -1.058 28.410 1.00 72.00 75 GLY A C 1
ATOM 617 O O . GLY A 1 75 ? -8.427 -1.860 28.747 1.00 72.00 75 GLY A O 1
ATOM 618 N N . ILE A 1 76 ? -9.179 -0.314 27.304 1.00 75.75 76 ILE A N 1
ATOM 619 C CA . ILE A 1 76 ? -8.062 -0.425 26.365 1.00 75.75 76 ILE A CA 1
ATOM 620 C C . ILE A 1 76 ? -7.217 0.837 26.417 1.00 75.75 76 ILE A C 1
ATOM 622 O O . ILE A 1 76 ? -7.595 1.895 25.921 1.00 75.75 76 ILE A O 1
ATOM 626 N N . THR A 1 77 ? -6.019 0.704 26.974 1.00 76.38 77 THR A N 1
ATOM 627 C CA . THR A 1 77 ? -5.000 1.751 26.938 1.00 76.38 77 THR A CA 1
ATOM 628 C C . THR A 1 77 ? -3.955 1.396 25.890 1.00 76.38 77 THR A C 1
ATOM 630 O O . THR A 1 77 ? -3.314 0.347 25.968 1.00 76.38 77 THR A O 1
ATOM 633 N N . LEU A 1 78 ? -3.764 2.269 24.900 1.00 79.12 78 LEU A N 1
ATOM 634 C CA . LEU A 1 78 ? -2.662 2.113 23.955 1.00 79.12 78 LEU A CA 1
ATOM 635 C C . LEU A 1 78 ? -1.346 2.479 24.629 1.00 79.12 78 LEU A C 1
ATOM 637 O O . LEU A 1 78 ? -1.238 3.517 25.280 1.00 79.12 78 LEU A O 1
ATOM 641 N N . SER A 1 79 ? -0.320 1.663 24.411 1.00 85.56 79 SER A N 1
ATOM 642 C CA . SER A 1 79 ? 1.029 2.046 24.804 1.00 85.56 79 SER A CA 1
ATOM 643 C C . SER A 1 79 ? 1.540 3.189 23.925 1.00 85.56 79 SER A C 1
ATOM 645 O O . SER A 1 79 ? 1.288 3.238 22.719 1.00 85.56 79 SER A O 1
ATOM 647 N N . GLU A 1 80 ? 2.337 4.077 24.516 1.00 86.81 80 GLU A N 1
ATOM 648 C CA . GLU A 1 80 ? 3.017 5.165 23.801 1.00 86.81 80 GLU A CA 1
ATOM 649 C C . GLU A 1 80 ? 3.840 4.642 22.608 1.00 86.81 80 GLU A C 1
ATOM 651 O O . GLU A 1 80 ? 3.881 5.243 21.535 1.00 86.81 80 GLU A O 1
ATOM 656 N N . HIS A 1 81 ? 4.449 3.461 22.757 1.00 88.25 81 HIS A N 1
ATOM 657 C CA . HIS A 1 81 ? 5.181 2.797 21.680 1.00 88.25 81 HIS A CA 1
ATOM 658 C C . HIS A 1 81 ? 4.288 2.463 20.474 1.00 88.25 81 HIS A C 1
ATOM 660 O O . HIS A 1 81 ? 4.689 2.662 19.327 1.00 88.25 81 HIS A O 1
ATOM 666 N N . LEU A 1 82 ? 3.071 1.972 20.724 1.00 87.50 82 LEU A N 1
ATOM 667 C CA . LEU A 1 82 ? 2.108 1.625 19.682 1.00 87.50 82 LEU A CA 1
ATOM 668 C C . LEU A 1 82 ? 1.621 2.865 18.927 1.00 87.50 82 LEU A C 1
ATOM 670 O O . LEU A 1 82 ? 1.555 2.847 17.698 1.00 87.50 82 LEU A O 1
ATOM 674 N N . ILE A 1 83 ? 1.353 3.947 19.661 1.00 86.31 83 ILE A N 1
ATOM 675 C CA . ILE A 1 83 ? 0.960 5.240 19.093 1.00 86.31 83 ILE A CA 1
ATOM 676 C C . ILE A 1 83 ? 2.065 5.755 18.168 1.00 86.31 83 ILE A C 1
ATOM 678 O O . ILE A 1 83 ? 1.816 5.997 16.987 1.00 86.31 83 ILE A O 1
ATOM 682 N N . ARG A 1 84 ? 3.310 5.817 18.656 1.00 89.12 84 ARG A N 1
ATOM 683 C CA . ARG A 1 84 ? 4.465 6.245 17.849 1.00 89.12 84 ARG A CA 1
ATOM 684 C C . ARG A 1 84 ? 4.668 5.385 16.610 1.00 89.12 84 ARG A C 1
ATOM 686 O O . ARG A 1 84 ? 4.999 5.906 15.547 1.00 89.12 84 ARG A O 1
ATOM 693 N N . LYS A 1 85 ? 4.450 4.072 16.724 1.00 89.31 85 LYS A N 1
ATOM 694 C CA . LYS A 1 85 ? 4.518 3.160 15.580 1.00 89.31 85 LYS A CA 1
ATOM 695 C C . LYS A 1 85 ? 3.487 3.535 14.514 1.00 89.31 85 LYS A C 1
ATOM 697 O O . LYS A 1 85 ? 3.841 3.608 13.342 1.00 89.31 85 LYS A O 1
ATOM 702 N N . TRP A 1 86 ? 2.239 3.805 14.894 1.00 89.25 86 TRP A N 1
ATOM 703 C CA . TRP A 1 86 ? 1.198 4.217 13.945 1.00 89.25 86 TRP A CA 1
ATOM 704 C C . TRP A 1 86 ? 1.477 5.573 13.302 1.00 89.25 86 TRP A C 1
ATOM 706 O O . TRP A 1 86 ? 1.257 5.730 12.102 1.00 89.25 86 TRP A O 1
ATOM 716 N N . GLU A 1 87 ? 2.016 6.532 14.051 1.00 88.56 87 GLU A N 1
ATOM 717 C CA . GLU A 1 87 ? 2.443 7.811 13.476 1.00 88.56 87 GLU A CA 1
ATOM 718 C C . GLU A 1 87 ? 3.592 7.626 12.477 1.00 88.56 87 GLU A C 1
ATOM 720 O O . GLU A 1 87 ? 3.553 8.177 11.376 1.00 88.56 87 GLU A O 1
ATOM 725 N N . GLY A 1 88 ? 4.565 6.769 12.799 1.00 91.44 88 GLY A N 1
ATOM 726 C CA . GLY A 1 88 ? 5.633 6.383 11.877 1.00 91.44 88 GLY A CA 1
ATOM 727 C C . GLY A 1 88 ? 5.109 5.723 10.597 1.00 91.44 88 GLY A C 1
ATOM 728 O O . GLY A 1 88 ? 5.611 6.006 9.508 1.00 91.44 88 GLY A O 1
ATOM 729 N N . MET A 1 89 ? 4.050 4.914 10.693 1.00 91.38 89 MET A N 1
ATOM 730 C CA . MET A 1 89 ? 3.429 4.275 9.528 1.00 91.38 89 MET A CA 1
ATOM 731 C C . MET A 1 89 ? 2.853 5.287 8.529 1.00 91.38 89 MET A C 1
ATOM 733 O O . MET A 1 89 ? 2.869 5.019 7.329 1.00 91.38 89 MET A O 1
ATOM 737 N N . VAL A 1 90 ? 2.373 6.453 8.980 1.00 90.94 90 VAL A N 1
ATOM 738 C CA . VAL A 1 90 ? 1.897 7.516 8.073 1.00 90.94 90 VAL A CA 1
ATOM 739 C C . VAL A 1 90 ? 3.038 7.992 7.170 1.00 90.94 90 VAL A C 1
ATOM 741 O O . VAL A 1 90 ? 2.871 8.066 5.953 1.00 90.94 90 VAL A O 1
ATOM 744 N N . ASN A 1 91 ? 4.220 8.222 7.745 1.00 91.19 91 ASN A N 1
ATOM 745 C CA . ASN A 1 91 ? 5.410 8.628 6.992 1.00 91.19 91 ASN A CA 1
ATOM 746 C C . ASN A 1 91 ? 5.881 7.526 6.035 1.00 91.19 91 ASN A C 1
ATOM 748 O O . ASN A 1 91 ? 6.258 7.800 4.897 1.00 91.19 91 ASN A O 1
ATOM 752 N N . GLN A 1 92 ? 5.808 6.270 6.469 1.00 93.50 92 GLN A N 1
ATOM 753 C CA . GLN A 1 92 ? 6.161 5.115 5.648 1.00 93.50 92 GLN A CA 1
ATOM 754 C C . GLN A 1 92 ? 5.239 4.938 4.437 1.00 93.50 92 GLN A C 1
ATOM 756 O O . GLN A 1 92 ? 5.705 4.576 3.358 1.00 93.50 92 GLN A O 1
ATOM 761 N N . VAL A 1 93 ? 3.941 5.229 4.570 1.00 91.56 93 VAL A N 1
ATOM 762 C CA . VAL A 1 93 ? 3.026 5.233 3.419 1.00 91.56 93 VAL A CA 1
ATOM 763 C C . VAL A 1 93 ? 3.477 6.265 2.382 1.00 91.56 93 VAL A C 1
ATOM 765 O O . VAL A 1 93 ? 3.568 5.933 1.201 1.00 91.56 93 VAL A O 1
ATOM 768 N N . SER A 1 94 ? 3.837 7.478 2.808 1.00 90.81 94 SER A N 1
ATOM 769 C CA . SER A 1 94 ? 4.382 8.504 1.908 1.00 90.81 94 SER A CA 1
ATOM 770 C C . SER A 1 94 ? 5.694 8.062 1.254 1.00 90.81 94 SER A C 1
ATOM 772 O O . SER A 1 94 ? 5.850 8.193 0.041 1.00 90.81 94 SER A O 1
ATOM 774 N N . GLN A 1 95 ? 6.610 7.470 2.026 1.00 93.62 95 GLN A N 1
ATOM 775 C CA . GLN A 1 95 ? 7.868 6.925 1.509 1.00 93.62 95 GLN A CA 1
ATOM 776 C C . GLN A 1 95 ? 7.623 5.851 0.441 1.00 93.62 95 GLN A C 1
ATOM 778 O O . GLN A 1 95 ? 8.265 5.849 -0.607 1.00 93.62 95 GLN A O 1
ATOM 783 N N . ARG A 1 96 ? 6.665 4.951 0.673 1.00 93.19 96 ARG A N 1
ATOM 784 C CA . ARG A 1 96 ? 6.281 3.914 -0.287 1.00 93.19 96 ARG A CA 1
ATOM 785 C C . ARG A 1 96 ? 5.779 4.513 -1.601 1.00 93.19 96 ARG A C 1
ATOM 787 O O . ARG A 1 96 ? 6.190 4.050 -2.661 1.00 93.19 96 ARG A O 1
ATOM 794 N N . PHE A 1 97 ? 4.930 5.542 -1.543 1.00 91.31 97 PHE A N 1
ATOM 795 C CA . PHE A 1 97 ? 4.470 6.243 -2.746 1.00 91.31 97 PHE A CA 1
ATOM 796 C C . PHE A 1 97 ? 5.632 6.879 -3.513 1.00 91.31 97 PHE A C 1
ATOM 798 O O . PHE A 1 97 ? 5.707 6.728 -4.727 1.00 91.31 97 PHE A O 1
ATOM 805 N N . GLN A 1 98 ? 6.572 7.521 -2.817 1.00 92.50 98 GLN A N 1
ATOM 806 C CA . GLN A 1 98 ? 7.762 8.095 -3.450 1.00 92.50 98 GLN A CA 1
ATOM 807 C C . GLN A 1 98 ? 8.616 7.029 -4.146 1.00 92.50 98 GLN A C 1
ATOM 809 O O . GLN A 1 98 ? 9.047 7.240 -5.277 1.00 92.50 98 GLN A O 1
ATOM 814 N N . LEU A 1 99 ? 8.841 5.882 -3.499 1.00 94.25 99 LEU A N 1
ATOM 815 C CA . LEU A 1 99 ? 9.622 4.787 -4.077 1.00 94.25 99 LEU A CA 1
ATOM 816 C C . LEU A 1 99 ? 8.932 4.163 -5.296 1.00 94.25 99 LEU A C 1
ATOM 818 O O . LEU A 1 99 ? 9.601 3.884 -6.287 1.00 94.25 99 LEU A O 1
ATOM 822 N N . LEU A 1 100 ? 7.607 3.990 -5.258 1.00 93.56 100 LEU A N 1
ATOM 823 C CA . LEU A 1 100 ? 6.836 3.544 -6.423 1.00 93.56 100 LEU A CA 1
ATOM 824 C C . LEU A 1 100 ? 6.973 4.526 -7.591 1.00 93.56 100 LEU A C 1
ATOM 826 O O . LEU A 1 100 ? 7.262 4.099 -8.706 1.00 93.56 100 LEU A O 1
ATOM 830 N N . SER A 1 101 ? 6.841 5.831 -7.338 1.00 91.19 101 SER A N 1
ATOM 831 C CA . SER A 1 101 ? 7.026 6.857 -8.371 1.00 91.19 101 SER A CA 1
ATOM 832 C C . SER A 1 101 ? 8.436 6.834 -8.967 1.00 91.19 101 SER A C 1
ATOM 834 O O . SER A 1 101 ? 8.590 6.927 -10.182 1.00 91.19 101 SER A O 1
ATOM 836 N N . GLN A 1 102 ? 9.469 6.661 -8.136 1.00 91.06 102 GLN A N 1
ATOM 837 C CA . GLN A 1 102 ? 10.848 6.519 -8.613 1.00 91.06 102 GLN A CA 1
ATOM 838 C C . GLN A 1 102 ? 11.029 5.265 -9.469 1.00 91.06 102 GLN A C 1
ATOM 840 O O . GLN A 1 102 ? 11.692 5.322 -10.499 1.00 91.06 102 GLN A O 1
ATOM 845 N N . LEU A 1 103 ? 10.436 4.139 -9.067 1.00 93.19 103 LEU A N 1
ATOM 846 C CA . LEU A 1 103 ? 10.515 2.894 -9.824 1.00 93.19 103 LEU A CA 1
ATOM 847 C C . LEU A 1 103 ? 9.847 3.026 -11.200 1.00 93.19 103 LEU A C 1
ATOM 849 O O . LEU A 1 103 ? 10.433 2.618 -12.199 1.00 93.19 103 LEU A O 1
ATOM 853 N N . ILE A 1 104 ? 8.662 3.643 -11.256 1.00 90.50 104 ILE A N 1
ATOM 854 C CA . ILE A 1 104 ? 7.954 3.956 -12.506 1.00 90.50 104 ILE A CA 1
ATOM 855 C C . ILE A 1 104 ? 8.834 4.808 -13.421 1.00 90.50 104 ILE A C 1
ATOM 857 O O . ILE A 1 104 ? 9.014 4.473 -14.591 1.00 90.50 104 ILE A O 1
ATOM 861 N N . MET A 1 105 ? 9.417 5.880 -12.881 1.00 89.31 105 MET A N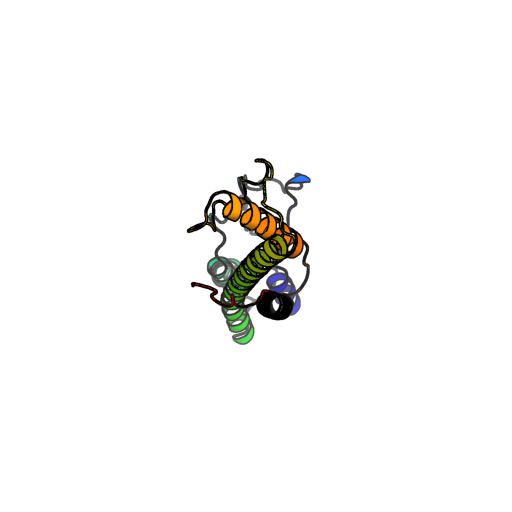 1
ATOM 862 C CA . MET A 1 105 ? 10.302 6.767 -13.632 1.00 89.31 105 MET A CA 1
ATOM 863 C C . MET A 1 105 ? 11.505 6.003 -14.198 1.00 89.31 105 MET A C 1
ATOM 865 O O . MET A 1 105 ? 11.758 6.070 -15.396 1.00 89.31 105 MET A O 1
ATOM 869 N N . TRP A 1 106 ? 12.221 5.233 -13.372 1.00 89.75 106 TRP A N 1
ATOM 870 C CA . TRP A 1 106 ? 13.405 4.503 -13.831 1.00 89.75 106 TRP A CA 1
ATOM 871 C C . TRP A 1 106 ? 13.092 3.434 -14.874 1.00 89.75 106 TRP A C 1
ATOM 873 O O . TRP A 1 106 ? 13.872 3.276 -15.810 1.00 89.75 106 TRP A O 1
ATOM 883 N N . ASN A 1 107 ? 11.975 2.720 -14.737 1.00 89.19 107 ASN A N 1
ATOM 884 C CA . ASN A 1 107 ? 11.566 1.731 -15.733 1.00 89.19 107 ASN A CA 1
ATOM 885 C C . ASN A 1 107 ? 11.142 2.393 -17.049 1.00 89.19 107 ASN A C 1
ATOM 887 O O . ASN A 1 107 ? 11.561 1.934 -18.104 1.00 89.19 107 ASN A O 1
ATOM 891 N N . THR A 1 108 ? 10.429 3.521 -16.988 1.00 87.69 108 THR A N 1
ATOM 892 C CA . THR A 1 108 ? 10.081 4.302 -18.188 1.00 87.69 108 THR A CA 1
ATOM 893 C C . THR A 1 108 ? 11.343 4.762 -18.925 1.00 87.69 108 THR A C 1
ATOM 895 O O . THR A 1 108 ? 11.473 4.571 -20.130 1.00 87.69 108 THR A O 1
ATOM 898 N N . GLU A 1 109 ? 12.317 5.323 -18.204 1.00 84.81 109 GLU A N 1
ATOM 899 C CA . GLU A 1 109 ? 13.592 5.762 -18.790 1.00 84.81 109 GLU A CA 1
ATOM 900 C C . GLU A 1 109 ? 14.419 4.595 -19.353 1.00 84.81 109 GLU A C 1
ATOM 902 O O . GLU A 1 109 ? 15.096 4.730 -20.378 1.00 84.81 109 GLU A O 1
ATOM 907 N N . LEU A 1 110 ? 14.372 3.431 -18.699 1.00 85.88 110 LEU A N 1
ATOM 908 C CA . LEU A 1 110 ? 15.049 2.230 -19.176 1.00 85.88 110 LEU A CA 1
ATOM 909 C C . LEU A 1 110 ? 14.432 1.726 -20.486 1.00 85.88 110 LEU A C 1
ATOM 911 O O . LEU A 1 110 ? 15.181 1.425 -21.413 1.00 85.88 110 LEU A O 1
ATOM 915 N N . GLU A 1 111 ? 13.103 1.674 -20.584 1.00 84.88 111 GLU A N 1
ATOM 916 C CA . GLU A 1 111 ? 12.400 1.264 -21.805 1.00 84.88 111 GLU A CA 1
ATOM 917 C C . GLU A 1 111 ? 12.686 2.217 -22.964 1.00 84.88 111 GLU A C 1
ATOM 919 O O . GLU A 1 111 ? 13.063 1.758 -24.041 1.00 84.88 111 GLU A O 1
ATOM 924 N N . LYS A 1 112 ? 12.648 3.537 -22.731 1.00 83.38 112 LYS A N 1
ATOM 925 C CA . LYS A 1 112 ? 13.077 4.527 -23.736 1.00 83.38 112 LYS A CA 1
ATOM 926 C C . LYS A 1 112 ? 14.495 4.247 -24.238 1.00 83.38 112 LYS A C 1
ATOM 928 O O . LYS A 1 112 ? 14.739 4.227 -25.443 1.00 83.38 112 LYS A O 1
ATOM 933 N N . SER A 1 113 ? 15.429 3.981 -23.324 1.00 79.81 113 SER A N 1
ATOM 934 C CA . SER A 1 113 ? 16.825 3.684 -23.682 1.00 79.81 113 SER A CA 1
ATOM 935 C C . SER A 1 113 ? 16.946 2.395 -24.507 1.00 79.81 113 SER A C 1
ATOM 937 O O . SER A 1 113 ? 17.729 2.329 -25.452 1.00 79.81 113 SER A O 1
ATOM 939 N N . GLN A 1 114 ? 16.158 1.369 -24.175 1.00 81.00 114 GLN A N 1
ATOM 940 C CA . GLN A 1 114 ? 16.129 0.101 -24.907 1.00 81.00 114 GLN A CA 1
ATOM 941 C C . GLN A 1 114 ? 15.528 0.250 -26.306 1.00 81.00 114 GLN A C 1
ATOM 943 O O . GLN A 1 114 ? 16.047 -0.337 -27.252 1.00 81.00 114 GLN A O 1
ATOM 948 N N . MET A 1 115 ? 14.478 1.057 -26.456 1.00 78.88 115 MET A N 1
ATOM 949 C CA . MET A 1 115 ? 13.876 1.352 -27.756 1.00 78.88 115 MET A CA 1
ATOM 950 C C . MET A 1 115 ? 14.858 2.046 -28.702 1.00 78.88 115 MET A C 1
ATOM 952 O O . MET A 1 115 ? 14.953 1.663 -29.868 1.00 78.88 115 MET A O 1
ATOM 956 N N . VAL A 1 116 ? 15.636 3.005 -28.183 1.00 77.62 116 VAL A N 1
ATOM 957 C CA . VAL A 1 116 ? 16.713 3.667 -28.938 1.00 77.62 116 VAL A CA 1
ATOM 958 C C . VAL A 1 116 ? 17.766 2.650 -29.384 1.00 77.62 116 VAL A C 1
ATOM 960 O O . VAL A 1 116 ? 18.116 2.620 -30.561 1.00 77.62 116 VAL A O 1
ATOM 963 N N . LEU A 1 117 ? 18.230 1.776 -28.482 1.00 72.50 117 LEU A N 1
ATOM 964 C CA . LEU A 1 117 ? 19.198 0.719 -28.814 1.00 72.50 117 LEU A CA 1
ATOM 965 C C . LEU A 1 117 ? 18.670 -0.266 -29.867 1.00 72.50 117 LEU A C 1
ATOM 967 O O . LEU A 1 117 ? 19.441 -0.760 -30.687 1.00 72.50 117 LEU A O 1
ATOM 971 N N . ALA A 1 118 ? 17.370 -0.559 -29.846 1.00 74.94 118 ALA A N 1
ATOM 972 C CA . ALA A 1 118 ? 16.727 -1.473 -30.783 1.00 74.94 118 ALA A CA 1
ATOM 973 C C . ALA A 1 118 ? 16.376 -0.825 -32.139 1.00 74.94 118 ALA A C 1
ATOM 975 O O . ALA A 1 118 ? 15.927 -1.531 -33.040 1.00 74.94 118 ALA A O 1
ATOM 976 N N . GLY A 1 119 ? 16.554 0.494 -32.296 1.00 66.00 119 GLY A N 1
ATOM 977 C CA . GLY A 1 119 ? 16.177 1.223 -33.511 1.00 66.00 119 GLY A CA 1
ATOM 978 C C . GLY A 1 119 ? 14.664 1.267 -33.768 1.00 66.00 119 GLY A C 1
ATOM 979 O O . GLY A 1 119 ? 14.243 1.383 -34.917 1.00 66.00 119 GLY A O 1
ATOM 980 N N . VAL A 1 120 ? 13.837 1.138 -32.722 1.00 58.34 120 VAL A N 1
ATOM 981 C CA . VAL A 1 120 ? 12.371 1.048 -32.833 1.00 58.34 120 VAL A CA 1
ATOM 982 C C . VAL A 1 120 ? 11.728 2.408 -32.541 1.00 58.34 120 VAL A C 1
ATOM 984 O O . VAL A 1 120 ? 11.881 2.934 -31.441 1.00 58.34 120 VAL A O 1
ATOM 987 N N . SER A 1 121 ? 10.948 2.956 -33.484 1.00 50.38 121 SER A N 1
ATOM 988 C CA . SER A 1 121 ? 10.014 4.065 -33.221 1.00 50.38 121 SER A CA 1
ATOM 989 C C . SER A 1 121 ? 8.651 3.505 -32.789 1.00 50.38 121 SER A C 1
ATOM 991 O O . SER A 1 121 ? 8.068 2.708 -33.527 1.00 50.38 121 SER A O 1
ATOM 993 N N . SER A 1 122 ? 8.124 3.884 -31.621 1.00 51.53 122 SER A N 1
ATOM 994 C CA . SER A 1 122 ? 6.830 3.376 -31.134 1.00 51.53 122 SER A CA 1
ATOM 995 C C . SER A 1 122 ? 5.642 3.959 -31.890 1.00 51.53 122 SER A C 1
ATOM 997 O O . SER A 1 122 ? 5.459 5.168 -31.926 1.00 51.53 122 SER A O 1
ATOM 999 N N . SER A 1 123 ? 4.762 3.077 -32.354 1.00 43.62 123 SER A N 1
ATOM 1000 C CA . SER A 1 123 ? 3.338 3.353 -32.550 1.00 43.62 123 SER A CA 1
ATOM 1001 C C . SER A 1 123 ? 2.555 2.251 -31.833 1.00 43.62 123 SER A C 1
ATOM 1003 O O . SER A 1 123 ? 2.700 1.081 -32.196 1.00 43.62 123 SER A O 1
ATOM 1005 N N . ALA A 1 124 ? 1.762 2.588 -30.813 1.00 42.34 124 ALA A N 1
ATOM 1006 C CA . ALA A 1 124 ? 0.955 1.631 -30.049 1.00 42.34 124 ALA A CA 1
ATOM 1007 C C . ALA A 1 124 ? -0.476 2.168 -29.794 1.00 42.34 124 ALA A C 1
ATOM 1009 O O . ALA A 1 124 ? -0.711 3.360 -29.968 1.00 42.34 124 ALA A O 1
ATOM 1010 N N . PRO A 1 125 ? -1.468 1.301 -29.488 1.00 42.75 125 PRO A N 1
ATOM 1011 C CA . PRO A 1 125 ? -2.890 1.606 -29.678 1.00 42.75 125 PRO A CA 1
ATOM 1012 C C . PRO A 1 125 ? -3.604 2.184 -28.439 1.00 42.75 125 PRO A C 1
ATOM 1014 O O . PRO A 1 125 ? -3.324 1.831 -27.296 1.00 42.75 125 PRO A O 1
ATOM 1017 N N . GLU A 1 126 ? -4.646 2.980 -28.703 1.00 40.72 126 GLU A N 1
ATOM 1018 C CA . GLU A 1 126 ? -5.371 3.908 -27.808 1.00 40.72 126 GLU A CA 1
ATOM 1019 C C . GLU A 1 126 ? -6.055 3.349 -26.533 1.00 40.72 126 GLU A C 1
ATOM 1021 O O . GLU A 1 126 ? -6.656 4.117 -25.776 1.00 40.72 126 GLU A O 1
ATOM 1026 N N . ALA A 1 127 ? -5.980 2.049 -26.234 1.00 39.19 127 ALA A N 1
ATOM 1027 C CA . ALA A 1 127 ? -6.779 1.423 -25.169 1.00 39.19 127 ALA A CA 1
ATOM 1028 C C . ALA A 1 127 ? -6.281 1.685 -23.725 1.00 39.19 127 ALA A C 1
ATOM 1030 O O . ALA A 1 127 ? -7.013 1.432 -22.769 1.00 39.19 127 ALA A O 1
ATOM 1031 N N . VAL A 1 128 ? -5.068 2.221 -23.533 1.00 40.88 128 VAL A N 1
ATOM 1032 C CA . VAL A 1 128 ? -4.395 2.295 -22.212 1.00 40.88 128 VAL A CA 1
ATOM 1033 C C . VAL A 1 128 ? -4.629 3.636 -21.469 1.00 40.88 128 VAL A C 1
ATOM 1035 O O . VAL A 1 128 ? -4.267 3.797 -20.306 1.00 40.88 128 VAL A O 1
ATOM 1038 N N . ARG A 1 129 ? -5.320 4.614 -22.081 1.00 43.22 129 ARG A N 1
ATOM 1039 C CA . ARG A 1 129 ? -5.398 6.027 -21.621 1.00 43.22 129 ARG A CA 1
ATOM 1040 C C . ARG A 1 129 ? -6.129 6.315 -20.297 1.00 43.22 129 ARG A C 1
ATOM 1042 O O . ARG A 1 129 ? -6.001 7.423 -19.775 1.00 43.22 129 ARG A O 1
ATOM 1049 N N . ALA A 1 130 ? -6.912 5.392 -19.737 1.00 42.22 130 ALA A N 1
ATOM 1050 C CA . ALA A 1 130 ? -7.867 5.738 -18.674 1.00 42.22 130 ALA A CA 1
ATOM 1051 C C . ALA A 1 130 ? -7.264 5.881 -17.257 1.00 42.22 130 ALA A C 1
ATOM 1053 O O . ALA A 1 130 ? -7.872 6.538 -16.413 1.00 42.22 130 ALA A O 1
ATOM 1054 N N . MET A 1 131 ? -6.075 5.325 -16.983 1.00 42.03 131 MET A N 1
ATOM 1055 C CA . MET A 1 131 ? -5.518 5.262 -15.615 1.00 42.03 131 MET A CA 1
ATOM 1056 C C . MET A 1 131 ? -4.362 6.246 -15.344 1.00 42.03 131 MET A C 1
ATOM 1058 O O . MET A 1 131 ? -4.070 6.545 -14.189 1.00 42.03 131 MET A O 1
ATOM 1062 N N . GLY A 1 132 ? -3.756 6.828 -16.387 1.00 40.91 132 GLY A N 1
ATOM 1063 C CA . GLY A 1 132 ? -2.594 7.729 -16.285 1.00 40.91 132 GLY A CA 1
ATOM 1064 C C . GLY A 1 132 ? -2.907 9.191 -15.933 1.00 40.91 132 GLY A C 1
ATOM 1065 O O . GLY A 1 132 ? -2.001 10.009 -15.793 1.00 40.91 132 GLY A O 1
ATOM 1066 N N . LYS A 1 133 ? -4.182 9.566 -15.773 1.00 42.22 133 LYS A N 1
ATOM 1067 C CA . LYS A 1 133 ? -4.589 10.984 -15.720 1.00 42.22 133 LYS A CA 1
ATOM 1068 C C . LYS A 1 133 ? -4.210 11.729 -14.428 1.00 42.22 133 LYS A C 1
ATOM 1070 O O . LYS A 1 133 ? -4.369 12.943 -14.381 1.00 42.22 133 LYS A O 1
ATOM 1075 N N . TYR A 1 134 ? -3.706 11.034 -13.405 1.00 40.66 134 TYR A N 1
ATOM 1076 C CA . TYR A 1 134 ? -3.362 11.632 -12.106 1.00 40.66 134 TYR A CA 1
ATOM 1077 C C . TYR A 1 134 ? -1.862 11.881 -11.877 1.00 40.66 134 TYR A C 1
ATOM 1079 O O . TYR A 1 134 ? -1.513 12.484 -10.866 1.00 40.66 134 TYR A O 1
ATOM 1087 N N . LEU A 1 135 ? -0.978 11.458 -12.791 1.00 45.28 135 LEU A N 1
ATOM 1088 C CA . LEU A 1 135 ? 0.479 11.541 -12.582 1.00 45.28 135 LEU A CA 1
ATOM 1089 C C . LEU A 1 135 ? 1.249 12.224 -13.730 1.00 45.28 135 LEU A C 1
ATOM 1091 O O . LEU A 1 135 ? 2.466 12.339 -13.668 1.00 45.28 135 LEU A O 1
ATOM 1095 N N . VAL A 1 136 ? 0.563 12.713 -14.769 1.00 41.94 136 VAL A N 1
ATOM 1096 C CA . VAL A 1 136 ? 1.218 13.203 -15.992 1.00 41.94 136 VAL A CA 1
ATOM 1097 C C . VAL A 1 136 ? 1.200 14.731 -16.063 1.00 41.94 136 VAL A C 1
ATOM 1099 O O . VAL A 1 136 ? 0.209 15.337 -16.469 1.00 41.94 136 VAL A O 1
ATOM 1102 N N . MET A 1 137 ? 2.337 15.353 -15.756 1.00 37.84 137 MET A N 1
ATOM 1103 C CA . MET A 1 137 ? 2.721 16.638 -16.342 1.00 37.84 137 MET A CA 1
ATOM 1104 C C . MET A 1 137 ? 4.100 16.493 -16.991 1.00 37.84 137 MET A C 1
ATOM 1106 O O . MET A 1 137 ? 5.002 15.925 -16.391 1.00 37.84 137 MET A O 1
ATOM 1110 N N . ALA A 1 138 ? 4.216 17.021 -18.214 1.00 39.34 138 ALA A N 1
ATOM 1111 C CA . ALA A 1 138 ? 5.385 17.014 -19.104 1.00 39.34 138 ALA A CA 1
ATOM 1112 C C . ALA A 1 138 ? 5.735 15.664 -19.765 1.00 39.34 138 ALA A C 1
ATOM 1114 O O . ALA A 1 138 ? 6.623 14.948 -19.322 1.00 39.34 138 ALA A O 1
ATOM 1115 N N . SER A 1 139 ? 5.064 15.335 -20.875 1.00 44.47 139 SER A N 1
ATOM 1116 C CA . SER A 1 139 ? 5.534 14.343 -21.861 1.00 44.47 139 SER A CA 1
ATOM 1117 C C . SER A 1 139 ? 4.798 14.533 -23.196 1.00 44.47 139 SER A C 1
ATOM 1119 O O . SER A 1 139 ? 3.621 14.909 -23.192 1.00 44.47 139 SER A O 1
ATOM 1121 N N . SER A 1 140 ? 5.488 14.328 -24.323 1.00 50.81 140 SER A N 1
ATOM 1122 C CA . SER A 1 140 ? 4.925 14.250 -25.685 1.00 50.81 140 SER A CA 1
ATOM 1123 C C . SER A 1 140 ? 4.009 13.020 -25.831 1.00 50.81 140 SER A C 1
ATOM 1125 O O . SER A 1 140 ? 3.939 12.192 -24.927 1.00 50.81 140 SER A O 1
ATOM 1127 N N . GLY A 1 141 ? 3.233 12.931 -26.918 1.00 54.97 141 GLY A N 1
ATOM 1128 C CA . GLY A 1 141 ? 2.164 11.929 -27.090 1.00 54.97 141 GLY A CA 1
ATOM 1129 C C . GLY A 1 141 ? 2.580 10.483 -26.786 1.00 54.97 141 GLY A C 1
ATOM 1130 O O . GLY A 1 141 ? 1.932 9.844 -25.960 1.00 54.97 141 GLY A O 1
ATOM 1131 N N . ASP A 1 142 ? 3.693 10.026 -27.364 1.00 59.72 142 ASP A N 1
ATOM 1132 C CA . ASP A 1 142 ? 4.181 8.643 -27.226 1.00 59.72 142 ASP A CA 1
ATOM 1133 C C . ASP A 1 142 ? 4.743 8.348 -25.824 1.00 59.72 142 ASP A C 1
ATOM 1135 O O . ASP A 1 142 ? 4.503 7.285 -25.249 1.00 59.72 142 ASP A O 1
ATOM 1139 N N . ASP A 1 143 ? 5.399 9.334 -25.207 1.00 65.56 143 ASP A N 1
ATOM 1140 C CA . ASP A 1 143 ? 5.949 9.226 -23.852 1.00 65.56 143 ASP A CA 1
ATOM 1141 C C . ASP A 1 143 ? 4.851 9.025 -22.793 1.00 65.56 143 ASP A C 1
ATOM 1143 O O . ASP A 1 143 ? 5.076 8.382 -21.764 1.00 65.56 143 ASP A O 1
ATOM 1147 N N . LYS A 1 144 ? 3.640 9.547 -23.039 1.00 73.44 144 LYS A N 1
ATOM 1148 C CA . LYS A 1 144 ? 2.499 9.365 -22.129 1.00 73.44 144 LYS A CA 1
ATOM 1149 C C . LYS A 1 144 ? 1.967 7.939 -22.139 1.00 73.44 144 LYS A C 1
ATOM 1151 O O . LYS A 1 144 ? 1.519 7.458 -21.096 1.00 73.44 144 LYS A O 1
ATOM 1156 N N . GLU A 1 145 ? 1.959 7.284 -23.295 1.00 79.94 145 GLU A N 1
ATOM 1157 C CA . GLU A 1 145 ? 1.427 5.927 -23.424 1.00 79.94 145 GLU A CA 1
ATOM 1158 C C . GLU A 1 145 ? 2.377 4.917 -22.784 1.00 79.94 145 GLU A C 1
ATOM 1160 O O . GLU A 1 145 ? 1.931 4.122 -21.956 1.00 79.94 145 GLU A O 1
ATOM 1165 N N . LEU A 1 146 ? 3.683 5.045 -23.040 1.00 77.75 146 LEU A N 1
ATOM 1166 C CA . LEU A 1 146 ? 4.721 4.251 -22.379 1.00 77.75 146 LEU A CA 1
ATOM 1167 C C . LEU A 1 146 ? 4.639 4.376 -20.854 1.00 77.75 146 LEU A C 1
ATOM 1169 O O . LEU A 1 146 ? 4.515 3.383 -20.141 1.00 77.75 146 LEU A O 1
ATOM 1173 N N . PHE A 1 147 ? 4.609 5.614 -20.355 1.00 80.75 147 PHE A N 1
ATOM 1174 C CA . PHE A 1 147 ? 4.484 5.875 -18.926 1.00 80.75 147 PHE A CA 1
ATOM 1175 C C . PHE A 1 147 ? 3.219 5.241 -18.337 1.00 80.75 147 PHE A C 1
ATOM 1177 O O . PHE A 1 147 ? 3.264 4.642 -17.265 1.00 80.75 147 PHE A O 1
ATOM 1184 N N . THR A 1 148 ? 2.081 5.333 -19.033 1.00 84.62 148 THR A N 1
ATOM 1185 C CA . THR A 1 148 ? 0.823 4.756 -18.538 1.00 84.62 148 THR A CA 1
ATOM 1186 C C . THR A 1 148 ? 0.879 3.226 -18.482 1.00 84.62 148 THR A C 1
ATOM 1188 O O . THR A 1 148 ? 0.374 2.642 -17.521 1.00 84.62 148 THR A O 1
ATOM 1191 N N . THR A 1 149 ? 1.529 2.580 -19.452 1.00 87.50 149 THR A N 1
ATOM 1192 C CA . THR A 1 149 ? 1.773 1.129 -19.446 1.00 87.50 149 THR A CA 1
ATOM 1193 C C . THR A 1 149 ? 2.640 0.724 -18.256 1.00 87.50 149 THR A C 1
ATOM 1195 O O . THR A 1 149 ? 2.205 -0.088 -17.439 1.00 87.50 149 THR A O 1
ATOM 1198 N N . VAL A 1 150 ? 3.796 1.371 -18.076 1.00 86.50 150 VAL A N 1
ATOM 1199 C CA . VAL A 1 150 ? 4.719 1.100 -16.959 1.00 86.50 150 VAL A CA 1
ATOM 1200 C C . VAL A 1 150 ? 4.035 1.310 -15.604 1.00 86.50 150 VAL A C 1
ATOM 1202 O O . VAL A 1 150 ? 4.173 0.488 -14.694 1.00 86.50 150 VAL A O 1
ATOM 1205 N N . VAL A 1 151 ? 3.246 2.382 -15.461 1.00 87.94 151 VAL A N 1
ATOM 1206 C CA . VAL A 1 151 ? 2.423 2.625 -14.265 1.00 87.94 151 VAL A CA 1
ATOM 1207 C C . VAL A 1 151 ? 1.468 1.457 -14.023 1.00 87.94 151 VAL A C 1
ATOM 1209 O O . VAL A 1 151 ? 1.413 0.943 -12.906 1.00 87.94 151 VAL A O 1
ATOM 1212 N N . SER A 1 152 ? 0.719 1.031 -15.044 1.00 87.75 152 SER A N 1
ATOM 1213 C CA . SER A 1 152 ? -0.269 -0.044 -14.917 1.00 87.75 152 SER A CA 1
ATOM 1214 C C . SER A 1 152 ? 0.372 -1.362 -14.476 1.00 87.75 152 SER A C 1
ATOM 1216 O O . SER A 1 152 ? -0.121 -2.011 -13.550 1.00 87.75 152 SER A O 1
ATOM 1218 N N . GLU A 1 153 ? 1.507 -1.727 -15.072 1.00 89.88 153 GLU A N 1
ATOM 1219 C CA . GLU A 1 153 ? 2.236 -2.953 -14.746 1.00 89.88 153 GLU A CA 1
ATOM 1220 C C . GLU A 1 153 ? 2.765 -2.945 -13.311 1.00 89.88 153 GLU A C 1
ATOM 1222 O O . GLU A 1 153 ? 2.503 -3.878 -12.542 1.00 89.88 153 GLU A O 1
ATOM 1227 N N . ILE A 1 154 ? 3.449 -1.866 -12.916 1.00 89.94 154 ILE A N 1
ATOM 1228 C CA . ILE A 1 154 ? 4.016 -1.732 -11.570 1.00 89.94 154 ILE A CA 1
ATOM 1229 C C . ILE A 1 154 ? 2.904 -1.716 -10.523 1.00 89.94 154 ILE A C 1
ATOM 1231 O O . ILE A 1 154 ? 3.009 -2.408 -9.509 1.00 89.94 154 ILE A O 1
ATOM 1235 N N . MET A 1 155 ? 1.814 -0.980 -10.761 1.00 87.56 155 MET A N 1
ATOM 1236 C CA . MET A 1 155 ? 0.682 -0.942 -9.834 1.00 87.56 155 MET A CA 1
ATOM 1237 C C . MET A 1 155 ? -0.021 -2.300 -9.731 1.00 87.56 155 MET A C 1
ATOM 1239 O O . MET A 1 155 ? -0.355 -2.725 -8.627 1.00 87.56 155 MET A O 1
ATOM 1243 N N . SER A 1 156 ? -0.208 -3.016 -10.843 1.00 87.62 156 SER A N 1
ATOM 1244 C CA . SER A 1 156 ? -0.817 -4.354 -10.852 1.00 87.62 156 SER A CA 1
ATOM 1245 C C . SER A 1 156 ? 0.018 -5.371 -10.070 1.00 87.62 156 SER A C 1
ATOM 1247 O O . SER A 1 156 ? -0.526 -6.171 -9.300 1.00 87.62 156 SER A O 1
ATOM 1249 N N . ALA A 1 157 ? 1.346 -5.321 -10.210 1.00 88.94 157 ALA A N 1
ATOM 1250 C CA . ALA A 1 157 ? 2.257 -6.136 -9.414 1.00 88.94 157 ALA A CA 1
ATOM 1251 C C . ALA A 1 157 ? 2.212 -5.748 -7.925 1.00 88.94 157 ALA A C 1
ATOM 1253 O O . ALA A 1 157 ? 2.131 -6.621 -7.058 1.00 88.94 157 ALA A O 1
ATOM 1254 N N . ASP A 1 158 ? 2.202 -4.447 -7.623 1.00 88.25 158 ASP A N 1
ATOM 1255 C CA . ASP A 1 158 ? 2.162 -3.921 -6.258 1.00 88.25 158 ASP A CA 1
ATOM 1256 C C . ASP A 1 158 ? 0.863 -4.285 -5.516 1.00 88.25 158 ASP A C 1
ATOM 1258 O O . ASP A 1 158 ? 0.896 -4.679 -4.349 1.00 88.25 158 ASP A O 1
ATOM 1262 N N . MET A 1 159 ? -0.285 -4.241 -6.199 1.00 84.69 159 MET A N 1
ATOM 1263 C CA . MET A 1 159 ? -1.597 -4.580 -5.631 1.00 84.69 159 MET A CA 1
ATOM 1264 C C . MET A 1 159 ? -1.717 -6.041 -5.182 1.00 84.69 159 MET A C 1
ATOM 1266 O O . MET A 1 159 ? -2.525 -6.345 -4.302 1.00 84.69 159 MET A O 1
ATOM 1270 N N . LYS A 1 160 ? -0.924 -6.946 -5.767 1.00 87.62 160 LYS A N 1
ATOM 1271 C CA . LYS A 1 160 ? -0.920 -8.379 -5.429 1.00 87.62 160 LYS A CA 1
ATOM 1272 C C . LYS A 1 160 ? -0.087 -8.696 -4.188 1.00 87.62 160 LYS A C 1
ATOM 1274 O O . LYS A 1 160 ? -0.099 -9.834 -3.723 1.00 87.62 160 LYS A O 1
ATOM 1279 N N . ARG A 1 161 ? 0.646 -7.721 -3.645 1.00 88.94 161 ARG A N 1
ATOM 1280 C CA . ARG A 1 161 ? 1.542 -7.960 -2.516 1.00 88.94 161 ARG A CA 1
ATOM 1281 C C . ARG A 1 161 ? 0.789 -8.106 -1.193 1.00 88.94 161 ARG A C 1
ATOM 1283 O O . ARG A 1 161 ? -0.152 -7.371 -0.885 1.00 88.94 161 ARG A O 1
ATOM 1290 N N . THR A 1 162 ? 1.251 -9.048 -0.376 1.00 89.31 162 THR A N 1
ATOM 1291 C CA . THR A 1 162 ? 0.678 -9.376 0.941 1.00 89.31 162 THR A CA 1
ATOM 1292 C C . THR A 1 162 ? 1.623 -9.065 2.099 1.00 89.31 162 THR A C 1
ATOM 1294 O O . THR A 1 162 ? 1.321 -9.400 3.241 1.00 89.31 162 THR A O 1
ATOM 1297 N N . ASP A 1 163 ? 2.754 -8.424 1.821 1.00 92.69 163 ASP A N 1
ATOM 1298 C CA . ASP A 1 163 ? 3.794 -8.125 2.796 1.00 92.69 163 ASP A CA 1
ATOM 1299 C C . ASP A 1 163 ? 3.415 -6.986 3.754 1.00 92.69 163 ASP A C 1
ATOM 1301 O O . ASP A 1 163 ? 2.404 -6.281 3.587 1.00 92.69 163 ASP A O 1
ATOM 1305 N N . LEU A 1 164 ? 4.214 -6.847 4.812 1.00 94.00 164 LEU A N 1
ATOM 1306 C CA . LEU A 1 164 ? 4.112 -5.740 5.755 1.00 94.00 164 LEU A CA 1
ATOM 1307 C C . LEU A 1 164 ? 4.723 -4.459 5.171 1.00 94.00 164 LEU A C 1
ATOM 1309 O O . LEU A 1 164 ? 5.472 -4.488 4.198 1.00 94.00 164 LEU A O 1
ATOM 1313 N N . LEU A 1 165 ? 4.400 -3.305 5.763 1.00 92.25 165 LEU A N 1
ATOM 1314 C CA . LEU A 1 165 ? 4.789 -2.008 5.194 1.00 92.25 165 LEU A CA 1
ATOM 1315 C C . LEU A 1 165 ? 6.317 -1.836 5.136 1.00 92.25 165 LEU A C 1
ATOM 1317 O O . LEU A 1 165 ? 6.846 -1.395 4.118 1.00 92.25 165 LEU A O 1
ATOM 1321 N N . ASP A 1 166 ? 7.025 -2.259 6.185 1.00 92.88 166 ASP A N 1
ATOM 1322 C CA . ASP A 1 166 ? 8.491 -2.216 6.247 1.00 92.88 166 ASP A CA 1
ATOM 1323 C C . ASP A 1 166 ? 9.154 -3.118 5.201 1.00 92.88 166 ASP A C 1
ATOM 1325 O O . ASP A 1 166 ? 10.153 -2.752 4.578 1.00 92.88 166 ASP A O 1
ATOM 1329 N N . GLU A 1 167 ? 8.605 -4.315 5.010 1.00 94.56 167 GLU A N 1
ATOM 1330 C CA . GLU A 1 167 ? 9.088 -5.284 4.025 1.00 94.56 167 GLU A CA 1
ATOM 1331 C C . GLU A 1 167 ? 8.885 -4.750 2.608 1.00 94.56 167 GLU A C 1
ATOM 1333 O O . GLU A 1 167 ? 9.789 -4.840 1.774 1.00 94.56 167 GLU A O 1
ATOM 1338 N N . ASN A 1 168 ? 7.745 -4.101 2.381 1.00 94.75 168 ASN A N 1
ATOM 1339 C CA . ASN A 1 168 ? 7.393 -3.497 1.111 1.00 94.75 168 ASN A CA 1
ATOM 1340 C C . ASN A 1 168 ? 8.335 -2.348 0.752 1.00 94.75 168 ASN A C 1
ATOM 1342 O O . ASN A 1 168 ? 8.869 -2.302 -0.353 1.00 94.75 168 ASN A O 1
ATOM 1346 N N . ILE A 1 169 ? 8.626 -1.470 1.712 1.00 95.94 169 ILE A N 1
ATOM 1347 C CA . ILE A 1 169 ? 9.593 -0.381 1.537 1.00 95.94 169 ILE A CA 1
ATOM 1348 C C . ILE A 1 169 ? 10.994 -0.931 1.259 1.00 95.94 169 ILE A C 1
ATOM 1350 O O . ILE A 1 169 ? 11.685 -0.433 0.368 1.00 95.94 169 ILE A O 1
ATOM 1354 N N . LYS A 1 170 ? 11.433 -1.970 1.981 1.00 96.50 170 LYS A N 1
ATOM 1355 C CA . LYS A 1 170 ? 12.733 -2.619 1.727 1.00 96.50 170 LYS A CA 1
ATOM 1356 C C . LYS A 1 170 ? 12.801 -3.216 0.325 1.00 96.50 170 LYS A C 1
ATOM 1358 O O . LYS A 1 170 ? 13.828 -3.088 -0.336 1.00 96.50 170 LYS A O 1
ATOM 1363 N N . TYR A 1 171 ? 11.729 -3.865 -0.118 1.00 95.81 171 TYR A N 1
ATOM 1364 C CA . TYR A 1 171 ? 11.622 -4.400 -1.469 1.00 95.81 171 TYR A CA 1
ATOM 1365 C C . TYR A 1 171 ? 11.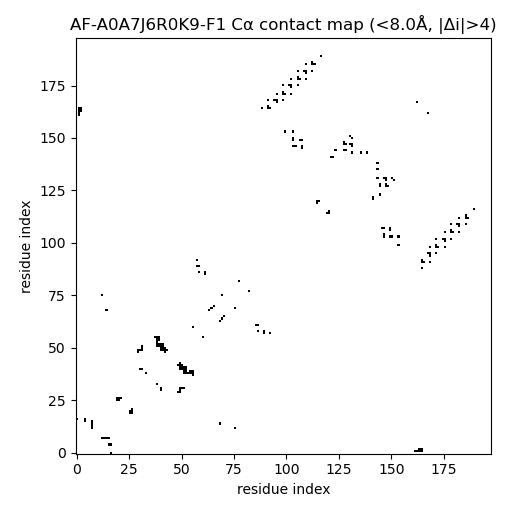700 -3.286 -2.519 1.00 95.81 171 TYR A C 1
ATOM 1367 O O . TYR A 1 171 ? 12.574 -3.335 -3.378 1.00 95.81 171 TYR A O 1
ATOM 1375 N N . LEU A 1 172 ? 10.870 -2.246 -2.406 1.00 95.75 172 LEU A N 1
ATOM 1376 C CA . LEU A 1 172 ? 10.837 -1.146 -3.372 1.00 95.75 172 LEU A CA 1
ATOM 1377 C C . LEU A 1 172 ? 12.178 -0.413 -3.470 1.00 95.75 172 LEU A C 1
ATOM 1379 O O . LEU A 1 172 ? 12.609 -0.083 -4.567 1.00 95.75 172 LEU A O 1
ATOM 1383 N N . ASN A 1 173 ? 12.881 -0.213 -2.351 1.00 96.81 173 ASN A N 1
ATOM 1384 C CA . ASN A 1 173 ? 14.236 0.345 -2.380 1.00 96.81 173 ASN A CA 1
ATOM 1385 C C . ASN A 1 173 ? 15.195 -0.510 -3.218 1.00 96.81 173 ASN A C 1
ATOM 1387 O O . ASN A 1 173 ? 15.972 0.027 -4.004 1.00 96.81 173 ASN A O 1
ATOM 1391 N N . LYS A 1 174 ? 15.150 -1.841 -3.069 1.00 96.81 174 LYS A N 1
ATOM 1392 C CA . LYS A 1 174 ? 15.984 -2.741 -3.880 1.00 96.81 174 LYS A CA 1
ATOM 1393 C C . LYS A 1 174 ? 15.629 -2.629 -5.360 1.00 96.81 174 LYS A C 1
ATOM 1395 O O . LYS A 1 174 ? 16.539 -2.501 -6.173 1.00 96.81 174 LYS A O 1
ATOM 1400 N N . GLU A 1 175 ? 14.343 -2.619 -5.696 1.00 95.88 175 GLU A N 1
ATOM 1401 C CA . GLU A 1 175 ? 13.884 -2.487 -7.083 1.00 95.88 175 GLU A CA 1
ATOM 1402 C C . GLU A 1 175 ? 14.318 -1.159 -7.708 1.00 95.88 175 GLU A C 1
ATOM 1404 O O . GLU A 1 175 ? 14.862 -1.155 -8.809 1.00 95.88 175 GLU A O 1
ATOM 1409 N N . VAL A 1 176 ? 14.173 -0.042 -6.987 1.00 95.50 176 VAL A N 1
ATOM 1410 C CA . VAL A 1 176 ? 14.636 1.281 -7.438 1.00 95.50 176 VAL A CA 1
ATOM 1411 C C . VAL A 1 176 ? 16.140 1.266 -7.709 1.00 95.50 176 VAL A C 1
ATOM 1413 O O . VAL A 1 176 ? 16.573 1.681 -8.782 1.00 95.50 176 VAL A O 1
ATOM 1416 N N . MET A 1 177 ? 16.942 0.729 -6.784 1.00 94.25 177 MET A N 1
ATOM 1417 C CA . MET A 1 177 ? 18.397 0.636 -6.951 1.00 94.25 177 MET A CA 1
ATOM 1418 C C . MET A 1 177 ? 18.791 -0.236 -8.150 1.00 94.25 177 MET A C 1
ATOM 1420 O O . MET A 1 177 ? 19.749 0.073 -8.863 1.00 94.25 177 MET A O 1
ATOM 1424 N N . LEU A 1 178 ? 18.067 -1.333 -8.383 1.00 93.75 178 LEU A N 1
ATOM 1425 C CA . LEU A 1 178 ? 18.292 -2.214 -9.527 1.00 93.75 178 LEU A CA 1
ATOM 1426 C C . LEU A 1 178 ? 17.908 -1.533 -10.846 1.00 93.75 178 LEU A C 1
ATOM 1428 O O . LEU A 1 178 ? 18.694 -1.583 -11.792 1.00 93.75 178 LEU A O 1
ATOM 1432 N N . ALA A 1 179 ? 16.747 -0.879 -10.909 1.00 91.44 179 ALA A N 1
ATOM 1433 C CA . ALA A 1 179 ? 16.280 -0.159 -12.091 1.00 91.44 179 ALA A CA 1
ATOM 1434 C C . ALA A 1 179 ? 17.225 0.998 -12.449 1.00 91.44 179 ALA A C 1
ATOM 1436 O O . ALA A 1 179 ? 17.678 1.101 -13.591 1.00 91.44 179 ALA A O 1
ATOM 1437 N N . GLN A 1 180 ? 17.633 1.791 -11.454 1.00 90.50 180 GLN A N 1
ATOM 1438 C CA . GLN A 1 180 ? 18.616 2.858 -11.626 1.00 90.50 180 GLN A CA 1
ATOM 1439 C C . GLN A 1 180 ? 19.941 2.314 -12.169 1.00 90.50 180 GLN A C 1
ATOM 1441 O O . GLN A 1 180 ? 20.491 2.854 -13.129 1.00 90.50 180 GLN A O 1
ATOM 1446 N N . ARG A 1 181 ? 20.450 1.216 -11.594 1.00 89.00 181 ARG A N 1
ATOM 1447 C CA . ARG A 1 181 ? 21.692 0.583 -12.052 1.00 89.00 181 ARG A CA 1
ATOM 1448 C C . ARG A 1 181 ? 21.581 0.117 -13.505 1.00 89.00 181 ARG A C 1
ATOM 1450 O O . ARG A 1 181 ? 22.474 0.411 -14.293 1.00 89.00 181 ARG A O 1
ATOM 1457 N N . LYS A 1 182 ? 20.494 -0.572 -13.870 1.00 87.81 182 LYS A N 1
ATOM 1458 C CA . LYS A 1 182 ? 20.241 -1.024 -15.250 1.00 87.81 182 LYS A CA 1
ATOM 1459 C C . LYS A 1 182 ? 20.230 0.147 -16.232 1.00 87.81 182 LYS A C 1
ATOM 1461 O O . LYS A 1 182 ? 20.870 0.059 -17.275 1.00 87.81 182 LYS A O 1
ATOM 1466 N N . ARG A 1 183 ? 19.573 1.255 -15.873 1.00 82.31 183 ARG A N 1
ATOM 1467 C CA . ARG A 1 183 ? 19.552 2.474 -16.690 1.00 82.31 183 ARG A CA 1
ATOM 1468 C C . ARG A 1 183 ? 20.948 3.055 -16.870 1.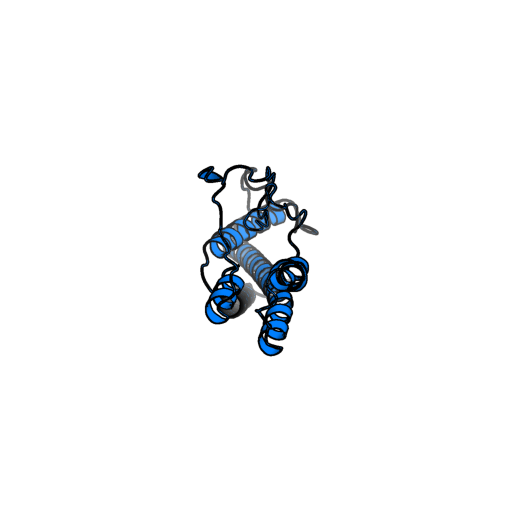00 82.31 183 ARG A C 1
ATOM 1470 O O . ARG A 1 183 ? 21.309 3.414 -17.984 1.00 82.31 183 ARG A O 1
ATOM 1477 N N . VAL A 1 184 ? 21.739 3.156 -15.800 1.00 80.81 184 VAL A N 1
ATOM 1478 C CA . VAL A 1 184 ? 23.121 3.660 -15.893 1.00 80.81 184 VAL A CA 1
ATOM 1479 C C . VAL A 1 184 ? 23.951 2.793 -16.842 1.00 80.81 184 VAL A C 1
ATOM 1481 O O . VAL A 1 184 ? 24.628 3.338 -17.705 1.00 80.81 184 VAL A O 1
ATOM 1484 N N . PHE A 1 185 ? 23.848 1.464 -16.753 1.00 78.25 185 PHE A N 1
ATOM 1485 C CA . PHE A 1 185 ? 24.529 0.567 -17.693 1.00 78.25 185 PHE A CA 1
ATOM 1486 C C . PHE A 1 185 ? 24.064 0.759 -19.142 1.00 78.25 185 PHE A C 1
ATOM 1488 O O . PHE A 1 185 ? 24.905 0.833 -20.032 1.00 78.25 185 PHE A O 1
ATOM 1495 N N . ALA A 1 186 ? 22.757 0.893 -19.387 1.00 71.06 186 ALA A N 1
ATOM 1496 C CA . ALA A 1 186 ? 22.236 1.172 -20.726 1.00 71.06 186 ALA A CA 1
ATOM 1497 C C . ALA A 1 186 ? 22.767 2.506 -21.288 1.00 71.06 186 ALA A C 1
ATOM 1499 O O . ALA A 1 186 ? 23.141 2.575 -22.454 1.00 71.06 186 ALA A O 1
ATOM 1500 N N . GLY A 1 187 ? 22.876 3.538 -20.444 1.00 64.44 187 GLY A N 1
ATOM 1501 C CA . GLY A 1 187 ? 23.432 4.840 -20.818 1.00 64.44 187 GLY A CA 1
ATOM 1502 C C . GLY A 1 187 ? 24.941 4.839 -21.085 1.00 64.44 187 GLY A C 1
ATOM 1503 O O . GLY A 1 187 ? 25.403 5.676 -21.843 1.00 64.44 187 GLY A O 1
ATOM 1504 N N . VAL A 1 188 ? 25.705 3.912 -20.496 1.00 61.09 188 VAL A N 1
ATOM 1505 C CA . VAL A 1 188 ? 27.135 3.716 -20.813 1.00 61.09 188 VAL A CA 1
ATOM 1506 C C . VAL A 1 188 ? 27.319 2.972 -22.141 1.00 61.09 188 VAL A C 1
ATOM 1508 O O . VAL A 1 188 ? 28.313 3.186 -22.828 1.00 61.09 188 VAL A O 1
ATOM 1511 N N . ILE A 1 189 ? 26.381 2.090 -22.499 1.00 59.25 189 ILE A N 1
ATOM 1512 C CA . ILE A 1 189 ? 26.412 1.337 -23.764 1.00 59.25 189 ILE A CA 1
ATOM 1513 C C . ILE A 1 189 ? 25.981 2.215 -24.946 1.00 59.25 189 ILE A C 1
ATOM 1515 O O . ILE A 1 189 ? 26.487 2.033 -26.051 1.00 59.25 189 ILE A O 1
ATOM 1519 N N . LEU A 1 190 ? 25.084 3.180 -24.726 1.00 50.66 190 LEU A N 1
ATOM 1520 C CA . LEU A 1 190 ? 24.839 4.250 -25.690 1.00 50.66 190 LEU A CA 1
ATOM 1521 C C . LEU A 1 190 ? 26.101 5.128 -25.754 1.00 50.66 190 LEU A C 1
ATOM 1523 O O . LEU A 1 190 ? 26.440 5.743 -24.742 1.00 50.66 190 LEU A O 1
ATOM 1527 N N . PRO A 1 191 ? 26.828 5.194 -26.885 1.00 47.94 191 PRO A N 1
ATOM 1528 C CA . PRO A 1 191 ? 27.986 6.068 -26.970 1.00 47.94 191 PRO A CA 1
ATOM 1529 C C . PRO A 1 191 ? 27.528 7.501 -26.693 1.00 47.94 191 PRO A C 1
ATOM 1531 O O . PRO A 1 191 ? 26.599 8.001 -27.330 1.00 47.94 191 PRO A O 1
ATOM 1534 N N . VAL A 1 192 ? 28.172 8.157 -25.722 1.00 52.38 192 VAL A N 1
ATOM 1535 C CA . VAL A 1 192 ? 28.120 9.615 -25.588 1.00 52.38 192 VAL A CA 1
ATOM 1536 C C . VAL A 1 192 ? 28.585 10.131 -26.937 1.00 52.38 192 VAL A C 1
ATOM 1538 O O . VAL A 1 192 ? 29.740 9.893 -27.284 1.00 52.38 192 VAL A O 1
ATOM 1541 N N . GLY A 1 193 ? 27.664 10.696 -27.724 1.00 49.06 193 GLY A N 1
ATOM 1542 C CA . GLY A 1 193 ? 27.914 11.055 -29.113 1.00 49.06 193 GLY A CA 1
ATOM 1543 C C . GLY A 1 193 ? 29.270 11.733 -29.235 1.00 49.06 193 GLY A C 1
ATOM 1544 O O . GLY A 1 193 ? 29.485 12.806 -28.671 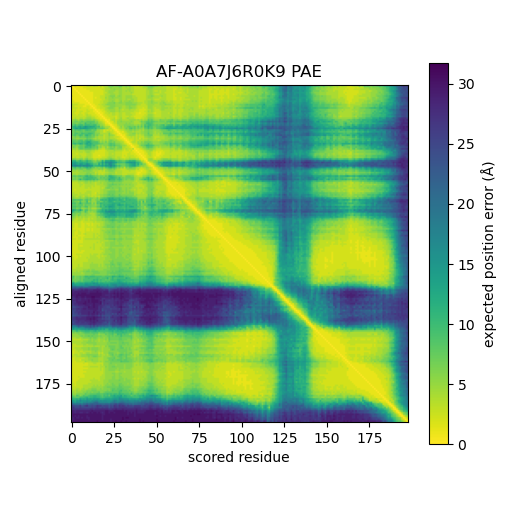1.00 49.06 193 GLY A O 1
ATOM 1545 N N . THR A 1 194 ? 30.203 11.077 -29.921 1.00 41.78 194 THR A N 1
ATOM 1546 C CA . THR A 1 194 ? 31.341 11.778 -30.491 1.00 41.78 194 THR A CA 1
ATOM 1547 C C . THR A 1 194 ? 30.717 12.772 -31.452 1.00 41.78 194 THR A C 1
ATOM 1549 O O . THR A 1 194 ? 30.129 12.374 -32.456 1.00 41.78 194 THR A O 1
ATOM 1552 N N . GLY A 1 195 ? 30.714 14.044 -31.055 1.00 42.06 195 GLY A N 1
ATOM 1553 C CA . GLY A 1 195 ? 30.325 15.136 -31.925 1.00 42.06 195 GLY A CA 1
ATOM 1554 C C . GLY A 1 195 ? 31.278 15.150 -33.107 1.00 42.06 195 GLY A C 1
ATOM 1555 O O . GLY A 1 195 ? 32.363 15.710 -33.010 1.00 42.06 195 GLY A O 1
ATOM 1556 N N . ASP A 1 196 ? 30.870 14.496 -34.187 1.00 45.12 196 ASP A N 1
ATOM 1557 C CA . ASP A 1 196 ? 31.350 14.802 -35.520 1.00 45.12 196 ASP A CA 1
ATOM 1558 C C . ASP A 1 196 ? 30.509 15.983 -36.012 1.00 45.12 196 ASP A C 1
ATOM 1560 O O . ASP A 1 196 ? 29.416 15.812 -36.550 1.00 45.12 196 ASP A O 1
ATOM 1564 N N . GLU A 1 197 ? 31.015 17.193 -35.792 1.00 43.25 197 GLU A N 1
ATOM 1565 C CA . GLU A 1 197 ? 30.689 18.334 -36.642 1.00 43.25 197 GLU A CA 1
ATOM 1566 C C . GLU A 1 197 ? 31.987 18.805 -37.306 1.00 43.25 197 GLU A C 1
ATOM 1568 O O . GLU A 1 197 ? 33.001 19.029 -36.641 1.00 43.25 197 GLU A O 1
ATOM 1573 N N . CYS A 1 198 ? 31.932 18.822 -38.641 1.00 36.72 198 CYS A N 1
ATOM 1574 C CA . CYS A 1 198 ? 32.985 19.162 -39.593 1.00 36.72 198 CYS A CA 1
ATOM 1575 C C . CYS A 1 198 ? 33.478 20.610 -39.497 1.00 36.72 198 CYS A C 1
ATOM 1577 O O . CYS A 1 198 ? 32.673 21.500 -39.145 1.00 36.72 198 CYS A O 1
#

Mean predicted aligned error: 10.79 Å